Protein AF-A0A535GJ43-F1 (afdb_monomer_lite)

Foldseek 3Di:
DVVCQQQDPQHDVQPPHQNQVVVQVVCCVVCVVDDGDGDSDDPVVCCVVPVVVFVVDQEEEAAPPDLVVVVVVQLVDFADDKYWYWDFAAPFFKIKIKIDNFDDAADSLLQWDQDPPQGIDGVVFFFDGPDDQWDDDDPDDDTDRHDDSVRVVVRVVVNVVVVVCSVVVVDRFIKMKMAGADCVRVVVVVTDTDPNSVVADHRGMDMDTNVRRGDCPRPRCNVPDD

Sequence (226 aa):
TQDNVHRHALGVRNLHSDKALVLVARLRGRFPHLTFEGRKDRIDELLVKDPRFIRETELIILAIADDTLERRLNRSLVGPPPRIHSWVEPLGVGGHALATGTAGPGCFECLFQYDDRLGLVNKACFVAPGQIIERSLAGCAGTFSPFSAFDAHRTALETAALAVAILTGEQKENVLVSWRGDRTEFESAGYQLSERGSRIKHGGRDVLTGRTFSSQECKVCGHRQP

Radius of gyration: 18.12 Å; chains: 1; bounding box: 47×44×50 Å

pLDDT: mean 88.29, std 12.02, range [38.12, 98.62]

Structure (mmCIF, N/CA/C/O backbone):
data_AF-A0A535GJ43-F1
#
_entry.id   AF-A0A535GJ43-F1
#
loop_
_atom_site.group_PDB
_atom_site.id
_atom_site.type_symbol
_atom_site.label_atom_id
_atom_site.label_alt_id
_atom_site.label_comp_id
_atom_site.label_asym_id
_atom_site.label_entity_id
_atom_site.label_seq_id
_atom_site.pdbx_PDB_ins_code
_atom_site.Cartn_x
_atom_site.Cartn_y
_atom_site.Cartn_z
_atom_site.occupancy
_atom_site.B_iso_or_equiv
_atom_site.auth_seq_id
_atom_site.auth_comp_id
_atom_site.auth_asym_id
_atom_site.auth_atom_id
_atom_site.pdbx_PDB_model_num
ATOM 1 N N . THR A 1 1 ? -2.508 -2.735 -19.919 1.00 58.94 1 THR A N 1
ATOM 2 C CA . THR A 1 1 ? -1.573 -2.155 -20.898 1.00 58.94 1 THR A CA 1
ATOM 3 C C . THR A 1 1 ? -0.529 -3.196 -21.233 1.00 58.94 1 THR A C 1
ATOM 5 O O . THR A 1 1 ? -0.370 -4.130 -20.445 1.00 58.94 1 THR A O 1
ATOM 8 N N . GLN A 1 2 ? 0.132 -3.072 -22.385 1.00 63.47 2 GLN A N 1
ATOM 9 C CA . GLN A 1 2 ? 1.227 -3.970 -22.770 1.00 63.47 2 GLN A CA 1
ATOM 10 C C . GLN A 1 2 ? 2.355 -3.939 -21.724 1.00 63.47 2 GLN A C 1
ATOM 12 O O . GLN A 1 2 ? 2.824 -4.993 -21.313 1.00 63.47 2 GLN A O 1
ATOM 17 N N . ASP A 1 3 ? 2.629 -2.772 -21.138 1.00 61.69 3 ASP A N 1
ATOM 18 C CA . ASP A 1 3 ? 3.692 -2.550 -20.134 1.00 61.69 3 ASP A CA 1
ATOM 19 C C . ASP A 1 3 ? 3.479 -3.272 -18.798 1.00 61.69 3 ASP A C 1
ATOM 21 O O . ASP A 1 3 ? 4.376 -3.347 -17.963 1.00 61.69 3 ASP A O 1
ATOM 25 N N . ASN A 1 4 ? 2.273 -3.787 -18.557 1.00 66.62 4 ASN A N 1
ATOM 26 C CA . ASN A 1 4 ? 1.918 -4.485 -17.322 1.00 66.62 4 ASN A CA 1
ATOM 27 C C . ASN A 1 4 ? 1.699 -5.985 -17.531 1.00 66.62 4 ASN A C 1
ATOM 29 O O . ASN A 1 4 ? 1.390 -6.699 -16.578 1.00 66.62 4 ASN A O 1
ATOM 33 N N . VAL A 1 5 ? 1.821 -6.473 -18.766 1.00 73.62 5 VAL A N 1
ATOM 34 C CA . VAL A 1 5 ? 1.378 -7.818 -19.139 1.00 73.62 5 VAL A CA 1
ATOM 35 C C . VAL A 1 5 ? 2.189 -8.927 -18.468 1.00 73.62 5 VAL A C 1
ATOM 37 O O . VAL A 1 5 ? 1.618 -9.935 -18.061 1.00 73.62 5 VAL A O 1
ATOM 40 N N . HIS A 1 6 ? 3.497 -8.724 -18.302 1.00 71.81 6 HIS A N 1
ATOM 41 C CA . HIS A 1 6 ? 4.433 -9.692 -17.719 1.00 71.81 6 HIS A CA 1
ATOM 42 C C . HIS A 1 6 ? 4.331 -9.800 -16.196 1.00 71.81 6 HIS A C 1
ATOM 44 O O . HIS A 1 6 ? 4.809 -10.772 -15.623 1.00 71.81 6 HIS A O 1
ATOM 50 N N . ARG A 1 7 ? 3.704 -8.818 -15.538 1.00 75.25 7 ARG A N 1
ATOM 51 C CA . ARG A 1 7 ? 3.520 -8.780 -14.075 1.00 75.25 7 ARG A CA 1
ATOM 52 C C . ARG A 1 7 ? 2.080 -9.027 -13.646 1.00 75.25 7 ARG A C 1
ATOM 54 O O . ARG A 1 7 ? 1.823 -9.308 -12.482 1.00 75.25 7 ARG A O 1
ATOM 61 N N . HIS A 1 8 ? 1.123 -8.902 -14.561 1.00 80.56 8 HIS A N 1
ATOM 62 C CA . HIS A 1 8 ? -0.284 -9.065 -14.229 1.00 80.56 8 HIS A CA 1
ATOM 63 C C . HIS A 1 8 ? -0.689 -10.535 -14.241 1.00 80.56 8 HIS A C 1
ATOM 65 O O . HIS A 1 8 ? -0.452 -11.250 -15.213 1.00 80.56 8 HIS A O 1
ATOM 71 N N . ALA A 1 9 ? -1.473 -10.945 -13.244 1.00 82.75 9 ALA A N 1
ATOM 72 C CA . ALA A 1 9 ? -2.006 -12.303 -13.136 1.00 82.75 9 ALA A CA 1
ATOM 73 C C . ALA A 1 9 ? -2.777 -12.796 -14.380 1.00 82.75 9 ALA A C 1
ATOM 75 O O . ALA A 1 9 ? -2.950 -13.998 -14.555 1.00 82.75 9 ALA A O 1
ATOM 76 N N . LEU A 1 10 ? -3.250 -11.894 -15.249 1.00 84.44 10 LEU A N 1
ATOM 77 C CA . LEU A 1 10 ? -4.087 -12.210 -16.411 1.00 84.44 10 LEU A CA 1
ATOM 78 C C . LEU A 1 10 ? -3.274 -12.506 -17.678 1.00 84.44 10 LEU A C 1
ATOM 80 O O . LEU A 1 10 ? -3.822 -13.097 -18.609 1.00 84.44 10 LEU A O 1
ATOM 84 N N . GLY A 1 11 ? -1.991 -12.134 -17.699 1.00 81.75 11 GLY A N 1
ATOM 85 C CA . GLY A 1 11 ? -1.096 -12.345 -18.831 1.00 81.75 11 GLY A CA 1
ATOM 86 C C . GLY A 1 11 ? -1.573 -11.723 -20.149 1.00 81.75 11 GLY A C 1
ATOM 87 O O . GLY A 1 11 ? -2.500 -10.913 -20.206 1.00 81.75 11 GLY A O 1
ATOM 88 N N . VAL A 1 12 ? -0.918 -12.136 -21.237 1.00 83.88 12 VAL A N 1
ATOM 89 C CA . VAL A 1 12 ? -1.066 -11.545 -22.581 1.00 83.88 12 VAL A CA 1
ATOM 90 C C . VAL A 1 12 ? -2.424 -11.776 -23.229 1.00 83.88 12 VAL A C 1
ATOM 92 O O . VAL A 1 12 ? -2.907 -10.926 -23.970 1.00 83.88 12 VAL A O 1
ATOM 95 N N . ARG A 1 13 ? -3.086 -12.889 -22.900 1.00 80.62 13 ARG A N 1
ATOM 96 C CA . ARG A 1 13 ? -4.357 -13.284 -23.526 1.00 80.62 13 ARG A CA 1
ATOM 97 C C . ARG A 1 13 ? -5.506 -12.312 -23.250 1.00 80.62 13 ARG A C 1
ATOM 99 O O . ARG A 1 13 ? -6.490 -12.338 -23.971 1.00 80.62 13 ARG A O 1
ATOM 106 N N . ASN A 1 14 ? -5.371 -11.469 -22.229 1.00 79.69 14 ASN A N 1
ATOM 107 C CA . ASN A 1 14 ? -6.405 -10.535 -21.789 1.00 79.69 14 ASN A CA 1
ATOM 108 C C . ASN A 1 14 ? -5.979 -9.071 -21.974 1.00 79.69 14 ASN A C 1
ATOM 110 O O . ASN A 1 14 ? -6.474 -8.174 -21.286 1.00 79.69 14 ASN A O 1
ATOM 114 N N . LEU A 1 15 ? -5.029 -8.811 -22.879 1.00 80.25 15 LEU A N 1
ATOM 115 C CA . LEU A 1 15 ? -4.699 -7.449 -23.286 1.00 80.25 15 LEU A CA 1
ATOM 116 C C . LEU A 1 15 ? -5.965 -6.720 -23.765 1.00 80.25 15 LEU A C 1
ATOM 118 O O . LEU A 1 15 ? -6.835 -7.310 -24.397 1.00 80.25 15 LEU A O 1
ATOM 122 N N . HIS A 1 16 ? -6.073 -5.436 -23.418 1.00 81.56 16 HIS A N 1
ATOM 123 C CA . HIS A 1 16 ? -7.217 -4.557 -23.724 1.00 81.56 16 HIS A CA 1
ATOM 124 C C . HIS A 1 16 ? -8.571 -4.959 -23.116 1.00 81.56 16 HIS A C 1
ATOM 126 O O . HIS A 1 16 ? -9.546 -4.230 -23.278 1.00 81.56 16 HIS A O 1
ATOM 132 N N . SER A 1 17 ? -8.635 -6.062 -22.371 1.00 83.94 17 SER A N 1
ATOM 133 C CA . SER A 1 17 ? -9.839 -6.449 -21.641 1.00 83.94 17 SER A CA 1
ATOM 134 C C . SER A 1 17 ? -9.972 -5.668 -20.336 1.00 83.94 17 SER A C 1
ATOM 136 O O . SER A 1 17 ? -8.987 -5.172 -19.777 1.00 83.94 17 SER A O 1
ATOM 138 N N . ASP A 1 18 ? -11.196 -5.593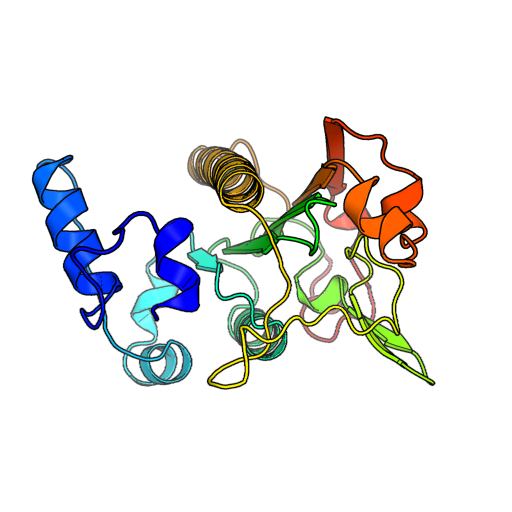 -19.819 1.00 89.50 18 ASP A N 1
ATOM 139 C CA . ASP A 1 18 ? -11.422 -5.061 -18.483 1.00 89.50 18 ASP A CA 1
ATOM 140 C C . ASP A 1 18 ? -10.816 -5.995 -17.425 1.00 89.50 18 ASP A C 1
ATOM 142 O O . ASP A 1 18 ? -11.231 -7.147 -17.274 1.00 89.50 18 ASP A O 1
ATOM 146 N N . LYS A 1 19 ? -9.806 -5.502 -16.701 1.00 89.31 19 LYS A N 1
ATOM 147 C CA . LYS A 1 19 ? -9.051 -6.308 -15.733 1.00 89.31 19 LYS A CA 1
ATOM 148 C C . LYS A 1 19 ? -9.946 -6.857 -14.624 1.00 89.31 19 LYS A C 1
ATOM 150 O O . LYS A 1 19 ? -9.751 -8.005 -14.231 1.00 89.31 19 LYS A O 1
ATOM 155 N N . ALA A 1 20 ? -10.895 -6.062 -14.126 1.00 91.56 20 ALA A N 1
ATOM 156 C CA . ALA A 1 20 ? -11.755 -6.462 -13.019 1.00 91.56 20 ALA A CA 1
ATOM 157 C C . ALA A 1 20 ? -12.702 -7.584 -13.460 1.00 91.56 20 ALA A C 1
ATOM 159 O O . ALA A 1 20 ? -12.757 -8.634 -12.820 1.00 91.56 20 ALA A O 1
ATOM 160 N N . LEU A 1 21 ? -13.378 -7.414 -14.599 1.00 93.44 21 LEU A N 1
ATOM 161 C CA . LEU A 1 21 ? -14.331 -8.403 -15.110 1.00 93.44 21 LEU A CA 1
ATOM 162 C C . LEU A 1 21 ? -13.655 -9.724 -15.504 1.00 93.44 21 LEU A C 1
ATOM 164 O O . LEU A 1 21 ? -14.162 -10.803 -15.187 1.00 93.44 21 LEU A O 1
ATOM 168 N N . VAL A 1 22 ? -12.485 -9.667 -16.144 1.00 93.06 22 VAL A N 1
ATOM 169 C CA . VAL A 1 22 ? -11.739 -10.883 -16.504 1.00 93.06 22 VAL A CA 1
ATOM 170 C C . VAL A 1 22 ? -11.205 -11.598 -15.262 1.00 93.06 22 VAL A C 1
ATOM 172 O O . VAL A 1 22 ? -11.232 -12.830 -15.197 1.00 93.06 22 VAL A O 1
ATOM 175 N N . LEU A 1 23 ? -10.739 -10.852 -14.256 1.00 93.56 23 LEU A N 1
ATOM 176 C CA . LEU A 1 23 ? -10.284 -11.447 -13.002 1.00 93.56 23 LEU A CA 1
ATOM 177 C C . LEU A 1 23 ? -11.431 -12.161 -12.281 1.00 93.56 23 LEU A C 1
ATOM 179 O O . LEU A 1 23 ? -11.246 -13.292 -11.839 1.00 93.56 23 LEU A O 1
ATOM 183 N N . VAL A 1 24 ? -12.623 -11.561 -12.250 1.00 95.44 24 VAL A N 1
ATOM 184 C CA . VAL A 1 24 ? -13.840 -12.195 -11.722 1.00 95.44 24 VAL A CA 1
ATOM 185 C C . VAL A 1 24 ? -14.143 -13.505 -12.442 1.00 95.44 24 VAL A C 1
ATOM 187 O O . VAL A 1 24 ? -14.344 -14.521 -11.780 1.00 95.44 24 VAL A O 1
ATOM 190 N N . ALA A 1 25 ? -14.138 -13.522 -13.779 1.00 93.50 25 ALA A N 1
ATOM 191 C CA . ALA A 1 25 ? -14.404 -14.741 -14.547 1.00 93.50 25 ALA A CA 1
ATOM 192 C C . ALA A 1 25 ? -13.404 -15.860 -14.210 1.00 93.50 25 ALA A C 1
ATOM 194 O O . ALA A 1 25 ? -13.791 -17.007 -13.976 1.00 93.50 25 ALA A O 1
ATOM 195 N N . ARG A 1 26 ? -12.115 -15.515 -14.107 1.00 93.81 26 ARG A N 1
ATOM 196 C CA . ARG A 1 26 ? -11.059 -16.463 -13.733 1.00 93.81 26 ARG A CA 1
ATOM 197 C C . ARG A 1 26 ? -11.209 -16.979 -12.303 1.00 93.81 26 ARG A C 1
ATOM 199 O O . ARG A 1 26 ? -11.003 -18.168 -12.066 1.00 93.81 26 ARG A O 1
ATOM 206 N N . LEU A 1 27 ? -11.534 -16.101 -11.357 1.00 95.19 27 LEU A N 1
ATOM 207 C CA . LEU A 1 27 ? -11.707 -16.464 -9.953 1.00 95.19 27 LEU A CA 1
ATOM 208 C C . LEU A 1 27 ? -12.945 -17.337 -9.749 1.00 95.19 27 LEU A C 1
ATOM 210 O O . LEU A 1 27 ? -12.832 -18.366 -9.092 1.00 95.19 27 LEU A O 1
ATOM 214 N N . ARG A 1 28 ? -14.074 -17.017 -10.394 1.00 96.06 28 ARG A N 1
ATOM 215 C CA . ARG A 1 28 ? -15.285 -17.859 -10.385 1.00 96.06 28 ARG A CA 1
ATOM 216 C C . ARG A 1 28 ? -15.015 -19.262 -10.923 1.00 96.06 28 ARG A C 1
ATOM 218 O O . ARG A 1 28 ? -15.463 -20.234 -10.329 1.00 96.06 28 ARG A O 1
ATOM 225 N N . GLY A 1 29 ? -14.241 -19.374 -12.006 1.00 94.06 29 GLY A N 1
ATOM 226 C CA . GLY A 1 29 ? -13.852 -20.675 -12.559 1.00 94.06 29 GLY A CA 1
ATOM 227 C C . GLY A 1 29 ? -12.960 -21.505 -11.627 1.00 94.06 29 GLY A C 1
ATOM 228 O O . GLY A 1 29 ? -12.978 -22.729 -11.699 1.00 94.06 29 GLY A O 1
ATOM 229 N N . ARG A 1 30 ? -12.187 -20.857 -10.744 1.00 95.75 30 ARG A N 1
ATOM 230 C CA . ARG A 1 30 ? -11.279 -21.528 -9.798 1.00 95.75 30 ARG A CA 1
ATOM 231 C C . ARG A 1 30 ? -11.913 -21.798 -8.429 1.00 95.75 30 ARG A C 1
ATOM 233 O O . ARG A 1 30 ? -11.595 -22.806 -7.809 1.00 95.75 30 ARG A O 1
ATOM 240 N N . PHE A 1 31 ? -12.774 -20.903 -7.956 1.00 96.12 31 PHE A N 1
ATOM 241 C CA . PHE A 1 31 ? -13.378 -20.926 -6.625 1.00 96.12 31 PHE A CA 1
ATOM 242 C C . PHE A 1 31 ? -14.901 -20.752 -6.736 1.00 96.12 31 PHE A C 1
ATOM 244 O O . PHE A 1 31 ? -15.432 -19.700 -6.384 1.00 96.12 31 PHE A O 1
ATOM 251 N N . PRO A 1 32 ? -15.630 -21.769 -7.228 1.00 93.75 32 PRO A N 1
ATOM 252 C CA . PRO A 1 32 ? -17.062 -21.646 -7.524 1.00 93.75 32 PRO A CA 1
ATOM 253 C C . PRO A 1 32 ? -17.945 -21.445 -6.282 1.00 93.75 32 PRO A C 1
ATOM 255 O O . PRO A 1 32 ? -19.099 -21.058 -6.408 1.00 93.75 32 PRO A O 1
ATOM 258 N N . HIS A 1 33 ? -17.410 -21.705 -5.088 1.00 96.81 33 HIS A N 1
ATOM 259 C CA . HIS A 1 33 ? -18.085 -21.509 -3.805 1.00 96.81 33 HIS A CA 1
ATOM 260 C C . HIS A 1 33 ? -17.955 -20.074 -3.262 1.00 96.81 33 HIS A C 1
ATOM 262 O O . HIS A 1 33 ? -18.550 -19.767 -2.234 1.00 96.81 33 HIS A O 1
ATOM 268 N N . LEU A 1 34 ? -17.170 -19.208 -3.916 1.00 97.06 34 LEU A N 1
ATOM 269 C CA . LEU A 1 34 ? -16.986 -17.811 -3.527 1.00 97.06 34 LEU A CA 1
ATOM 270 C C . LEU A 1 34 ? -17.709 -16.870 -4.494 1.00 97.06 34 LEU A C 1
ATOM 272 O O . LEU A 1 34 ? -17.770 -17.103 -5.704 1.00 97.06 34 LEU A O 1
ATOM 276 N N . THR A 1 35 ? -18.200 -15.756 -3.957 1.00 96.12 35 THR A N 1
ATOM 277 C CA . THR A 1 35 ? -18.812 -14.686 -4.745 1.00 96.12 35 THR A CA 1
ATOM 278 C C . THR A 1 35 ? -17.755 -13.662 -5.132 1.00 96.12 35 THR A C 1
ATOM 280 O O . THR A 1 35 ? -17.033 -13.143 -4.287 1.00 96.12 35 THR A O 1
ATOM 283 N N . PHE A 1 36 ? -17.692 -13.340 -6.422 1.00 95.31 36 PHE A N 1
ATOM 284 C CA . PHE A 1 36 ? -16.800 -12.313 -6.955 1.00 95.31 36 PHE A CA 1
ATOM 285 C C . PHE A 1 36 ? -17.606 -11.277 -7.718 1.00 95.31 36 PHE A C 1
ATOM 287 O O . PHE A 1 36 ? -18.452 -11.634 -8.544 1.00 95.31 36 PHE A O 1
ATOM 294 N N . GLU A 1 37 ? -17.297 -10.009 -7.491 1.00 92.81 37 GLU A N 1
ATOM 295 C CA . GLU A 1 37 ? -17.881 -8.875 -8.188 1.00 92.81 37 GLU A CA 1
ATOM 296 C C . GLU A 1 37 ? -16.769 -7.995 -8.766 1.00 92.81 37 GLU A C 1
ATOM 298 O O . GLU A 1 37 ? -15.721 -7.818 -8.150 1.00 92.81 37 GLU A O 1
ATOM 303 N N . GLY A 1 38 ? -16.983 -7.475 -9.975 1.00 91.75 38 GLY A N 1
ATOM 304 C CA . GLY A 1 38 ? -16.055 -6.574 -10.647 1.00 91.75 38 GLY A CA 1
ATOM 305 C C . GLY A 1 38 ? -16.792 -5.330 -11.112 1.00 91.75 38 GLY A C 1
ATOM 306 O O . GLY A 1 38 ? -17.911 -5.420 -11.623 1.00 91.75 38 GLY A O 1
ATOM 307 N N . ARG A 1 39 ? -16.155 -4.174 -10.935 1.00 89.56 39 ARG A N 1
ATOM 308 C CA . ARG A 1 39 ? -16.631 -2.868 -11.392 1.00 89.56 39 ARG A CA 1
ATOM 309 C C . ARG A 1 39 ? -15.554 -2.245 -12.278 1.00 89.56 39 ARG A C 1
ATOM 311 O O . ARG A 1 39 ? -14.370 -2.342 -11.962 1.00 89.56 39 ARG A O 1
ATOM 318 N N . LYS A 1 40 ? -15.972 -1.632 -13.387 1.00 89.19 40 LYS A N 1
ATOM 319 C CA . LYS A 1 40 ? -15.094 -0.927 -14.343 1.00 89.19 40 LYS A CA 1
ATOM 320 C C . LYS A 1 40 ? -14.965 0.572 -14.015 1.00 89.19 40 LYS A C 1
ATOM 322 O O . LYS A 1 40 ? -14.329 1.333 -14.739 1.00 89.19 40 LYS A O 1
ATOM 327 N N . ASP A 1 41 ? -15.581 1.012 -12.929 1.00 87.56 41 ASP A N 1
ATOM 328 C CA . ASP A 1 41 ? -15.599 2.408 -12.523 1.00 87.56 41 ASP A CA 1
ATOM 329 C C . ASP A 1 41 ? -14.252 2.854 -11.951 1.00 87.56 41 ASP A C 1
ATOM 331 O O . ASP A 1 41 ? -13.510 2.083 -11.335 1.00 87.56 41 ASP A O 1
ATOM 335 N N . ARG A 1 42 ? -13.953 4.144 -12.106 1.00 87.56 42 ARG A N 1
ATOM 336 C CA . ARG A 1 42 ? -12.897 4.766 -11.313 1.00 87.56 42 ARG A CA 1
ATOM 337 C C . ARG A 1 42 ? -13.352 4.833 -9.858 1.00 87.56 42 ARG A C 1
ATOM 339 O O . ARG A 1 42 ? -14.511 5.148 -9.588 1.00 87.56 42 ARG A O 1
ATOM 346 N N . ILE A 1 43 ? -12.444 4.576 -8.919 1.00 86.12 43 ILE A N 1
ATOM 347 C CA . ILE A 1 43 ? -12.807 4.522 -7.498 1.00 86.12 43 ILE A CA 1
ATOM 348 C C . ILE A 1 43 ? -13.410 5.843 -7.006 1.00 86.12 43 ILE A C 1
ATOM 350 O O . ILE A 1 43 ? -14.374 5.824 -6.255 1.00 86.12 43 ILE A O 1
ATOM 354 N N . ASP A 1 44 ? -12.919 6.993 -7.470 1.00 82.25 44 ASP A N 1
ATOM 355 C CA . ASP A 1 44 ? -13.447 8.301 -7.084 1.00 82.25 44 ASP A CA 1
ATOM 356 C C . ASP A 1 44 ? -14.892 8.525 -7.549 1.00 82.25 44 ASP A C 1
ATOM 358 O O . ASP A 1 44 ? -15.683 9.110 -6.813 1.00 82.25 44 ASP A O 1
ATOM 362 N N . GLU A 1 45 ? -15.265 8.006 -8.718 1.00 85.50 45 GLU A N 1
ATOM 363 C CA . GLU A 1 45 ? -16.655 8.022 -9.178 1.00 85.50 45 GLU A CA 1
ATOM 364 C C . GLU A 1 45 ? -17.524 7.027 -8.410 1.00 85.50 45 GLU A C 1
ATOM 366 O O . GLU A 1 45 ? -18.660 7.346 -8.051 1.00 85.50 45 GLU A O 1
ATOM 371 N N . LEU A 1 46 ? -16.995 5.829 -8.146 1.00 84.12 46 LEU A N 1
ATOM 372 C CA . LEU A 1 46 ? -17.711 4.778 -7.430 1.00 84.12 46 LEU A CA 1
ATOM 373 C C . LEU A 1 46 ? -18.079 5.230 -6.015 1.00 84.12 46 LEU A C 1
ATOM 375 O O . LEU A 1 46 ? -19.208 5.024 -5.587 1.00 84.12 46 LEU A O 1
ATOM 379 N N . LEU A 1 47 ? -17.170 5.920 -5.321 1.00 80.50 47 LEU A N 1
ATOM 380 C CA . LEU A 1 47 ? -17.433 6.456 -3.983 1.00 80.50 47 LEU A CA 1
ATOM 381 C C . LEU A 1 47 ? -18.540 7.507 -3.946 1.00 80.50 47 LEU A C 1
ATOM 383 O O . LEU A 1 47 ? -19.201 7.649 -2.920 1.00 80.50 47 LEU A O 1
ATOM 387 N N . VAL A 1 48 ? -18.732 8.251 -5.036 1.00 82.75 48 VAL A N 1
ATOM 388 C CA . VAL A 1 48 ? -19.815 9.235 -5.151 1.00 82.75 48 VAL A CA 1
ATOM 389 C C . VAL A 1 48 ? -21.136 8.541 -5.486 1.00 82.75 48 VAL A C 1
ATOM 391 O O . VAL A 1 48 ? -22.163 8.875 -4.902 1.00 82.75 48 VAL A O 1
ATOM 394 N N . LYS A 1 49 ? -21.112 7.577 -6.414 1.00 85.00 49 LYS A N 1
ATOM 395 C CA . LYS A 1 49 ? -22.308 6.880 -6.915 1.00 85.00 49 LYS A CA 1
ATOM 396 C C . LYS A 1 49 ? -22.862 5.856 -5.921 1.00 85.00 49 LYS A C 1
ATOM 398 O O . LYS A 1 49 ? -24.076 5.750 -5.784 1.00 85.00 49 LYS A O 1
ATOM 403 N N . ASP A 1 50 ? -21.992 5.111 -5.241 1.00 82.44 50 ASP A N 1
ATOM 404 C CA . ASP A 1 50 ? -22.369 4.071 -4.281 1.00 82.44 50 ASP A CA 1
ATOM 405 C C . ASP A 1 50 ? -21.448 4.062 -3.046 1.00 82.44 50 ASP A C 1
ATOM 407 O O . ASP A 1 50 ? -20.561 3.214 -2.909 1.00 82.44 50 ASP A O 1
ATOM 411 N N . PRO A 1 51 ? -21.663 4.982 -2.087 1.00 77.62 51 PRO A N 1
ATOM 412 C CA . PRO A 1 51 ? -20.870 5.043 -0.858 1.00 77.62 51 PRO A CA 1
ATOM 413 C C . PRO A 1 51 ? -20.923 3.763 -0.006 1.00 77.62 51 PRO A C 1
ATOM 415 O O . PRO A 1 51 ? -20.035 3.533 0.821 1.00 77.62 51 PRO A O 1
ATOM 418 N N . ARG A 1 52 ? -21.965 2.932 -0.173 1.00 80.44 52 ARG A N 1
ATOM 419 C CA . ARG A 1 52 ? -22.133 1.670 0.569 1.00 80.44 52 ARG A CA 1
ATOM 420 C C . ARG A 1 52 ? -21.078 0.639 0.201 1.00 80.44 52 ARG A C 1
ATOM 422 O O . ARG A 1 52 ? -20.671 -0.111 1.081 1.00 80.44 52 ARG A O 1
ATOM 429 N N . PHE A 1 53 ? -20.562 0.694 -1.032 1.00 80.56 53 PHE A N 1
ATOM 430 C CA . PHE A 1 53 ? -19.482 -0.169 -1.514 1.00 80.56 53 PHE A CA 1
ATOM 431 C C . PHE A 1 53 ? -18.286 -0.214 -0.556 1.00 80.56 53 PHE A C 1
ATOM 433 O O . PHE A 1 53 ? -17.615 -1.230 -0.450 1.00 80.56 53 PHE A O 1
ATOM 440 N N . ILE A 1 54 ? -18.029 0.880 0.163 1.00 78.19 54 ILE A N 1
ATOM 441 C CA . ILE A 1 54 ? -16.985 0.930 1.183 1.00 78.19 54 ILE A CA 1
ATOM 442 C C . ILE A 1 54 ? -17.519 0.646 2.585 1.00 78.19 54 ILE A C 1
ATOM 444 O O . ILE A 1 54 ? -16.885 -0.081 3.347 1.00 78.19 54 ILE A O 1
ATOM 448 N N . ARG A 1 55 ? -18.669 1.223 2.949 1.00 72.00 55 ARG A N 1
ATOM 449 C CA . ARG A 1 55 ? -19.178 1.175 4.330 1.00 72.00 55 ARG A CA 1
ATOM 450 C C . ARG A 1 55 ? -19.622 -0.216 4.778 1.00 72.00 55 ARG A C 1
ATOM 452 O O . ARG A 1 55 ? -19.617 -0.469 5.975 1.00 72.00 55 ARG A O 1
ATOM 459 N N . GLU A 1 56 ? -20.003 -1.083 3.846 1.00 83.62 56 GLU A N 1
ATOM 460 C CA . GLU A 1 56 ? -20.524 -2.427 4.134 1.00 83.62 56 GLU A CA 1
ATOM 461 C C . GLU A 1 56 ? -19.453 -3.526 4.005 1.00 83.62 56 GLU A C 1
ATOM 463 O O . GLU A 1 56 ? -19.765 -4.711 4.077 1.00 83.62 56 GLU A O 1
ATOM 468 N N . THR A 1 57 ? -18.184 -3.149 3.823 1.00 90.88 57 THR A N 1
ATOM 469 C CA . THR A 1 57 ? -17.064 -4.101 3.747 1.00 90.88 57 THR A CA 1
ATOM 470 C C . THR A 1 57 ? -16.373 -4.275 5.094 1.00 90.88 57 THR A C 1
ATOM 472 O O . THR A 1 57 ? -16.270 -3.335 5.878 1.00 90.88 57 THR A O 1
ATOM 475 N N . GLU A 1 58 ? -15.855 -5.475 5.352 1.00 94.00 58 GLU A N 1
ATOM 476 C CA . GLU A 1 58 ? -15.084 -5.775 6.569 1.00 94.00 58 GLU A CA 1
ATOM 477 C C . GLU A 1 58 ? -13.607 -5.369 6.444 1.00 94.00 58 GLU A C 1
ATOM 479 O O . GLU A 1 58 ? -12.946 -5.088 7.442 1.00 94.00 58 GLU A O 1
ATOM 484 N N . LEU A 1 59 ? -13.085 -5.325 5.216 1.00 95.88 59 LEU A N 1
ATOM 485 C CA . LEU A 1 59 ? -11.707 -4.956 4.911 1.00 95.88 59 LEU A CA 1
ATOM 486 C C . LEU A 1 59 ? -11.601 -4.402 3.490 1.00 95.88 59 LEU A C 1
ATOM 488 O O . LEU A 1 59 ? -12.179 -4.942 2.548 1.00 95.88 59 LEU A O 1
ATOM 492 N N . ILE A 1 60 ? -10.776 -3.371 3.329 1.00 95.19 60 ILE A N 1
ATOM 493 C CA . ILE A 1 60 ? -10.459 -2.762 2.035 1.00 95.19 60 ILE A CA 1
ATOM 494 C C . ILE A 1 60 ? -8.967 -2.928 1.757 1.00 95.19 60 ILE A C 1
ATOM 496 O O . ILE A 1 60 ? -8.138 -2.666 2.626 1.00 95.19 60 ILE A O 1
ATOM 500 N N . ILE A 1 61 ? -8.602 -3.293 0.529 1.00 96.94 61 ILE A N 1
ATOM 501 C CA . ILE A 1 61 ? -7.204 -3.340 0.087 1.00 96.94 61 ILE A CA 1
ATOM 502 C C . ILE A 1 61 ? -7.010 -2.313 -1.027 1.00 96.94 61 ILE A C 1
ATOM 504 O O . ILE A 1 61 ? -7.651 -2.382 -2.075 1.00 96.94 61 ILE A O 1
ATOM 508 N N . LEU A 1 62 ? -6.117 -1.357 -0.791 1.00 95.50 62 LEU A N 1
ATOM 509 C CA . LEU A 1 62 ? -5.729 -0.302 -1.717 1.00 95.50 62 LEU A CA 1
ATOM 510 C C . LEU A 1 62 ? -4.362 -0.659 -2.306 1.00 95.50 62 LEU A C 1
ATOM 512 O O . LEU A 1 62 ? -3.337 -0.539 -1.645 1.00 95.50 62 LEU A O 1
ATOM 516 N N . ALA A 1 63 ? -4.370 -1.146 -3.545 1.00 94.69 63 ALA A N 1
ATOM 517 C CA . ALA A 1 63 ? -3.176 -1.461 -4.331 1.00 94.69 63 ALA A CA 1
ATOM 518 C C . ALA A 1 63 ? -3.206 -0.653 -5.640 1.00 94.69 63 ALA A C 1
ATOM 520 O O . ALA A 1 63 ? -3.208 -1.215 -6.738 1.00 94.69 63 ALA A O 1
ATOM 521 N N . ILE A 1 64 ? -3.358 0.670 -5.506 1.00 90.62 64 ILE A N 1
ATOM 522 C CA . ILE A 1 64 ? -3.612 1.587 -6.626 1.00 90.62 64 ILE A CA 1
ATOM 523 C C . ILE A 1 64 ? -2.292 2.092 -7.215 1.00 90.62 64 ILE A C 1
ATOM 525 O O . ILE A 1 64 ? -2.216 2.288 -8.428 1.00 90.62 64 ILE A O 1
ATOM 529 N N . ALA A 1 65 ? -1.262 2.240 -6.371 1.00 83.50 65 ALA A N 1
ATOM 530 C CA . ALA A 1 65 ? 0.027 2.833 -6.731 1.00 83.50 65 ALA A CA 1
ATOM 531 C C . ALA A 1 65 ? -0.105 4.296 -7.207 1.00 83.50 65 ALA A C 1
ATOM 533 O O . ALA A 1 65 ? 0.571 4.728 -8.137 1.00 83.50 65 ALA A O 1
ATOM 534 N N . ASP A 1 66 ? -0.996 5.047 -6.551 1.00 89.38 66 ASP A N 1
ATOM 535 C CA . ASP A 1 66 ? -1.172 6.494 -6.706 1.00 89.38 66 ASP A CA 1
ATOM 536 C C . ASP A 1 66 ? -1.305 7.119 -5.313 1.00 89.38 66 ASP A C 1
ATOM 538 O O . ASP A 1 66 ? -2.380 7.111 -4.706 1.00 89.38 66 ASP A O 1
ATOM 542 N N . ASP A 1 67 ? -0.204 7.675 -4.807 1.00 90.00 67 ASP A N 1
ATOM 543 C CA . ASP A 1 67 ? -0.144 8.284 -3.475 1.00 90.00 67 ASP A CA 1
ATOM 544 C C . ASP A 1 67 ? -1.166 9.415 -3.297 1.00 90.00 67 ASP A C 1
ATOM 546 O O . ASP A 1 67 ? -1.697 9.616 -2.201 1.00 90.00 67 ASP A O 1
ATOM 550 N N . THR A 1 68 ? -1.473 10.166 -4.358 1.00 91.12 68 THR A N 1
ATOM 551 C CA . THR A 1 68 ? -2.422 11.284 -4.285 1.00 91.12 68 THR A CA 1
ATOM 552 C C . THR A 1 68 ? -3.836 10.763 -4.079 1.00 91.12 68 THR A C 1
ATOM 554 O O . THR A 1 68 ? -4.551 11.227 -3.180 1.00 91.12 68 THR A O 1
ATOM 557 N N . LEU A 1 69 ? -4.233 9.779 -4.884 1.00 91.06 69 LEU A N 1
ATOM 558 C CA . LEU A 1 69 ? -5.533 9.136 -4.768 1.00 91.06 69 LEU A CA 1
ATOM 559 C C . LEU A 1 69 ? -5.656 8.386 -3.438 1.00 91.06 69 LEU A C 1
ATOM 561 O O . LEU A 1 69 ? -6.649 8.562 -2.735 1.00 91.06 69 LEU A O 1
ATOM 565 N N . GLU A 1 70 ? -4.640 7.629 -3.030 1.00 93.19 70 GLU A N 1
ATOM 566 C CA . GLU A 1 70 ? -4.660 6.887 -1.768 1.00 93.19 70 GLU A CA 1
ATOM 567 C C . GLU A 1 70 ? -4.714 7.804 -0.538 1.00 93.19 70 GLU A C 1
ATOM 569 O O . GLU A 1 70 ? -5.467 7.527 0.400 1.00 93.19 70 GLU A O 1
ATOM 574 N N . ARG A 1 71 ? -4.026 8.955 -0.550 1.00 93.94 71 ARG A N 1
ATOM 575 C CA . ARG A 1 71 ? -4.180 9.979 0.501 1.00 93.94 71 ARG A CA 1
ATOM 576 C C . ARG A 1 71 ? -5.583 10.572 0.527 1.00 93.94 71 ARG A C 1
ATOM 578 O O . ARG A 1 71 ? -6.149 10.747 1.607 1.00 93.94 71 ARG A O 1
ATOM 585 N N . ARG A 1 72 ? -6.176 10.859 -0.637 1.00 92.25 72 ARG A N 1
ATOM 586 C CA . ARG A 1 72 ? -7.568 11.332 -0.724 1.00 92.25 72 ARG A CA 1
ATOM 587 C C . ARG A 1 72 ? -8.539 10.296 -0.150 1.00 92.25 72 ARG A C 1
ATOM 589 O O . ARG A 1 72 ? -9.406 10.668 0.640 1.00 92.25 72 ARG A O 1
ATOM 596 N N . LEU A 1 73 ? -8.354 9.017 -0.479 1.00 91.25 73 LEU A N 1
ATOM 597 C CA . LEU A 1 73 ? -9.145 7.915 0.071 1.00 91.25 73 LEU A CA 1
ATOM 598 C C . LEU A 1 73 ? -8.984 7.817 1.591 1.00 91.25 73 LEU A C 1
ATOM 600 O O . LEU A 1 73 ? -9.986 7.820 2.303 1.00 91.25 73 LEU A O 1
ATOM 604 N N . ASN A 1 74 ? -7.750 7.840 2.101 1.00 93.19 74 ASN A N 1
ATOM 605 C CA . ASN A 1 74 ? -7.462 7.810 3.538 1.00 93.19 74 ASN A CA 1
ATOM 606 C C . ASN A 1 74 ? -8.147 8.961 4.300 1.00 93.19 74 ASN A C 1
ATOM 608 O O . ASN A 1 74 ? -8.657 8.754 5.397 1.00 93.19 74 ASN A O 1
ATOM 612 N N . ARG A 1 75 ? -8.216 10.162 3.714 1.00 92.00 75 ARG A N 1
ATOM 613 C CA . ARG A 1 75 ? -8.952 11.301 4.297 1.00 92.00 75 ARG A CA 1
ATOM 614 C C . ARG A 1 75 ? -10.460 11.099 4.309 1.00 92.00 75 ARG A C 1
ATOM 616 O O . ARG A 1 75 ? -11.120 11.558 5.232 1.00 92.00 75 ARG A O 1
ATOM 623 N N . SER A 1 76 ? -11.008 10.460 3.278 1.00 87.81 76 SER A N 1
ATOM 624 C CA . SER A 1 76 ? -12.450 10.198 3.187 1.00 87.81 76 SER A CA 1
ATOM 625 C C . SER A 1 76 ? -12.908 9.020 4.053 1.00 87.81 76 SER A C 1
ATOM 627 O O . SER A 1 76 ? -14.074 8.956 4.430 1.00 87.81 76 SER A O 1
ATOM 629 N N . LEU A 1 77 ? -11.989 8.112 4.392 1.00 86.75 77 LEU A N 1
ATOM 630 C CA . LEU A 1 77 ? -12.246 6.870 5.114 1.00 86.75 77 LEU A CA 1
ATOM 631 C C . LEU A 1 77 ? -11.553 6.902 6.479 1.00 86.75 77 LEU A C 1
ATOM 633 O O . LEU A 1 77 ? -10.643 6.128 6.740 1.00 86.75 77 LEU A O 1
ATOM 637 N N . VAL A 1 78 ? -11.931 7.830 7.359 1.00 84.25 78 VAL A N 1
ATOM 638 C CA . VAL A 1 78 ? -11.336 7.900 8.706 1.00 84.25 78 VAL A CA 1
ATOM 639 C C . VAL A 1 78 ? -12.037 6.922 9.648 1.00 84.25 78 VAL A C 1
ATOM 641 O O . VAL A 1 78 ? -13.249 6.998 9.828 1.00 84.25 78 VAL A O 1
ATOM 644 N N . GLY A 1 79 ? -11.265 6.062 10.319 1.00 85.12 79 GLY A N 1
ATOM 645 C CA . GLY A 1 79 ? -11.797 5.021 11.210 1.00 85.12 79 GLY A CA 1
ATOM 646 C C . GLY A 1 79 ? -12.172 3.734 10.461 1.00 85.12 79 GLY A C 1
ATOM 647 O O . GLY A 1 79 ? -11.593 3.493 9.401 1.00 85.12 79 GLY A O 1
ATOM 648 N N . PRO A 1 80 ? -13.073 2.897 11.002 1.00 87.69 80 PRO A N 1
ATOM 649 C CA . PRO A 1 80 ? -13.512 1.655 10.361 1.00 87.69 80 PRO A CA 1
ATOM 650 C C . PRO A 1 80 ? -14.239 1.870 9.015 1.00 87.69 80 PRO A C 1
ATOM 652 O O . PRO A 1 80 ? -14.813 2.942 8.801 1.00 87.69 80 PRO A O 1
ATOM 655 N N . PRO A 1 81 ? -14.252 0.861 8.121 1.00 92.00 81 PRO A N 1
ATOM 656 C CA . PRO A 1 81 ? -13.621 -0.454 8.285 1.00 92.00 81 PRO A CA 1
ATOM 657 C C . PRO A 1 81 ? -12.093 -0.401 8.093 1.00 92.00 81 PRO A C 1
ATOM 659 O O . PRO A 1 81 ? -11.584 0.564 7.515 1.00 92.00 81 PRO A O 1
ATOM 662 N N . PRO A 1 82 ? -11.343 -1.411 8.566 1.00 95.00 82 PRO A N 1
ATOM 663 C CA . PRO A 1 82 ? -9.914 -1.538 8.304 1.00 95.00 82 PRO A CA 1
ATOM 664 C C . PRO A 1 82 ? -9.552 -1.436 6.816 1.00 95.00 82 PRO A C 1
ATOM 666 O O . PRO A 1 82 ? -10.298 -1.851 5.926 1.00 95.00 82 PRO A O 1
ATOM 669 N N . ARG A 1 83 ? -8.365 -0.896 6.542 1.00 95.19 83 ARG A N 1
ATOM 670 C CA . ARG A 1 83 ? -7.789 -0.735 5.203 1.00 95.19 83 ARG A CA 1
ATOM 671 C C . ARG A 1 83 ? -6.345 -1.201 5.197 1.00 95.19 83 ARG A C 1
ATOM 673 O O . ARG A 1 83 ? -5.620 -0.905 6.145 1.00 95.19 83 ARG A O 1
ATOM 680 N N . ILE A 1 84 ? -5.911 -1.817 4.102 1.00 98.12 84 ILE A N 1
ATOM 681 C CA . ILE A 1 84 ? -4.498 -2.066 3.820 1.00 98.12 84 ILE A CA 1
ATOM 682 C C . ILE A 1 84 ? -4.071 -1.267 2.591 1.00 98.12 84 ILE A C 1
ATOM 684 O O . ILE A 1 84 ? -4.552 -1.538 1.496 1.00 98.12 84 ILE A O 1
ATOM 688 N N . HIS A 1 85 ? -3.151 -0.319 2.762 1.00 97.81 85 HIS A N 1
ATOM 689 C CA . HIS A 1 85 ? -2.437 0.315 1.649 1.00 97.81 85 HIS A CA 1
ATOM 690 C C . HIS A 1 85 ? -1.226 -0.539 1.281 1.00 97.81 85 HIS A C 1
ATOM 692 O O . HIS A 1 85 ? -0.439 -0.884 2.162 1.00 97.81 85 HIS A O 1
ATOM 698 N N . SER A 1 86 ? -1.074 -0.894 0.009 1.00 97.81 86 SER A N 1
ATOM 699 C CA . SER A 1 86 ? -0.059 -1.831 -0.472 1.00 97.81 86 SER A CA 1
ATOM 700 C C . SER A 1 86 ? 0.696 -1.252 -1.659 1.00 97.81 86 SER A C 1
ATOM 702 O O . SER A 1 86 ? 0.103 -1.010 -2.710 1.00 97.81 86 SER A O 1
ATOM 704 N N . TRP A 1 87 ? 2.016 -1.119 -1.535 1.00 96.38 87 TRP A N 1
ATOM 705 C CA . TRP A 1 87 ? 2.863 -0.593 -2.607 1.00 96.38 87 TRP A CA 1
ATOM 706 C C . TRP A 1 87 ? 4.234 -1.273 -2.663 1.00 96.38 87 TRP A C 1
ATOM 708 O O . TRP A 1 87 ? 4.682 -1.926 -1.718 1.00 96.38 87 TRP A O 1
ATOM 718 N N . VAL A 1 88 ? 4.888 -1.150 -3.816 1.00 94.69 88 VAL A N 1
ATOM 719 C CA . VAL A 1 88 ? 6.197 -1.742 -4.121 1.00 94.69 88 VAL A CA 1
ATOM 720 C C . VAL A 1 88 ? 7.181 -0.607 -4.382 1.00 94.69 88 VAL A C 1
ATOM 722 O O . VAL A 1 88 ? 6.828 0.374 -5.033 1.00 94.69 88 VAL A O 1
ATOM 725 N N . GLU A 1 89 ? 8.402 -0.749 -3.885 1.00 93.50 89 GLU A N 1
ATOM 726 C CA . GLU A 1 89 ? 9.495 0.183 -4.155 1.00 93.50 89 GLU A CA 1
ATOM 727 C C . GLU A 1 89 ? 10.178 -0.137 -5.496 1.00 93.50 89 GLU A C 1
ATOM 729 O O . GLU A 1 89 ? 10.191 -1.295 -5.931 1.00 93.50 89 GLU A O 1
ATOM 734 N N . PRO A 1 90 ? 10.785 0.852 -6.171 1.00 91.25 90 PRO A N 1
ATOM 735 C CA . PRO A 1 90 ? 11.470 0.615 -7.433 1.00 91.25 90 PRO A CA 1
ATOM 736 C C . PRO A 1 90 ? 12.721 -0.260 -7.272 1.00 91.25 90 PRO A C 1
ATOM 738 O O . PRO A 1 90 ? 13.350 -0.322 -6.219 1.00 91.25 90 PRO A O 1
ATOM 741 N N . LEU A 1 91 ? 13.120 -0.899 -8.371 1.00 90.25 91 LEU A N 1
ATOM 742 C CA . LEU A 1 91 ? 14.334 -1.703 -8.537 1.00 90.25 91 LEU A CA 1
ATOM 743 C C . LEU A 1 91 ? 14.513 -2.757 -7.436 1.00 90.25 91 LEU A C 1
ATOM 745 O O . LEU A 1 91 ? 15.620 -3.001 -6.962 1.00 90.25 91 LEU A O 1
ATOM 749 N N . GLY A 1 92 ? 13.398 -3.355 -7.010 1.00 89.75 92 GLY A N 1
ATOM 750 C CA . GLY A 1 92 ? 13.384 -4.489 -6.092 1.00 89.75 92 GLY A CA 1
ATOM 751 C C . GLY A 1 92 ? 13.826 -4.169 -4.668 1.00 89.75 92 GLY A C 1
ATOM 752 O O . GLY A 1 92 ? 14.052 -5.096 -3.893 1.00 89.75 92 GLY A O 1
ATOM 753 N N . VAL A 1 93 ? 13.943 -2.892 -4.272 1.00 93.88 93 VAL A N 1
ATOM 754 C CA . VAL A 1 93 ? 14.459 -2.570 -2.931 1.00 93.88 93 VAL A CA 1
ATOM 755 C C . VAL A 1 93 ? 13.487 -2.946 -1.811 1.00 93.88 93 VAL A C 1
ATOM 757 O O . VAL A 1 93 ? 13.902 -3.172 -0.673 1.00 93.88 93 VAL A O 1
ATOM 760 N N . GLY A 1 94 ? 12.204 -3.116 -2.102 1.00 95.75 94 GLY A N 1
ATOM 761 C CA . GLY A 1 94 ? 11.265 -3.620 -1.115 1.00 95.75 94 GLY A CA 1
ATOM 762 C C . GLY A 1 94 ? 9.813 -3.396 -1.472 1.00 95.75 94 GLY A C 1
ATOM 763 O O . GLY A 1 94 ? 9.452 -3.087 -2.605 1.00 95.75 94 GLY A O 1
ATOM 764 N N . GLY A 1 95 ? 8.975 -3.544 -0.461 1.00 96.62 95 GLY A N 1
ATOM 765 C CA . GLY A 1 95 ? 7.557 -3.261 -0.552 1.00 96.62 95 GLY A CA 1
ATOM 766 C C . GLY A 1 95 ? 6.918 -3.214 0.822 1.00 96.62 95 GLY A C 1
ATOM 767 O O . GLY A 1 95 ? 7.529 -3.575 1.835 1.00 96.62 95 GLY A O 1
ATOM 768 N N . HIS A 1 96 ? 5.684 -2.729 0.851 1.00 97.75 96 HIS A N 1
ATOM 769 C CA . HIS A 1 96 ? 5.032 -2.299 2.075 1.00 97.75 96 HIS A CA 1
ATOM 770 C C . HIS A 1 96 ? 3.546 -2.653 2.081 1.00 97.75 96 HIS A C 1
ATOM 772 O O . HIS A 1 96 ? 2.882 -2.619 1.046 1.00 97.75 96 HIS A O 1
ATOM 778 N N . ALA A 1 97 ? 3.031 -2.932 3.278 1.00 98.38 97 ALA A N 1
ATOM 779 C CA . ALA A 1 97 ? 1.614 -3.078 3.569 1.00 98.38 97 ALA A CA 1
ATOM 780 C C . ALA A 1 97 ? 1.290 -2.330 4.873 1.00 98.38 97 ALA A C 1
ATOM 782 O O . ALA A 1 97 ? 1.777 -2.696 5.943 1.00 98.38 97 ALA A O 1
ATOM 783 N N . LEU A 1 98 ? 0.485 -1.270 4.792 1.00 98.31 98 LEU A N 1
ATOM 784 C CA . LEU A 1 98 ? 0.023 -0.490 5.941 1.00 98.31 98 LEU A CA 1
ATOM 785 C C . LEU A 1 98 ? -1.424 -0.844 6.273 1.00 98.31 98 LEU A C 1
ATOM 787 O O . LEU A 1 98 ? -2.317 -0.449 5.528 1.00 98.31 98 LEU A O 1
ATOM 791 N N . ALA A 1 99 ? -1.658 -1.466 7.425 1.00 97.81 99 ALA A N 1
ATOM 792 C CA . ALA A 1 99 ? -2.979 -1.552 8.035 1.00 97.81 99 ALA A CA 1
ATOM 793 C C . ALA A 1 99 ? -3.318 -0.258 8.793 1.00 97.81 99 ALA A C 1
ATOM 795 O O . ALA A 1 99 ? -2.562 0.189 9.659 1.00 97.81 99 ALA A O 1
ATOM 796 N N . THR A 1 100 ? -4.472 0.328 8.483 1.00 96.25 100 THR A N 1
ATOM 797 C CA . THR A 1 100 ? -5.042 1.507 9.153 1.00 96.25 100 THR A CA 1
ATOM 798 C C . THR A 1 100 ? -6.560 1.366 9.287 1.00 96.25 100 THR A C 1
ATOM 800 O O . THR A 1 100 ? -7.168 0.523 8.635 1.00 96.25 100 THR A O 1
ATOM 803 N N . GLY A 1 101 ? -7.205 2.188 10.116 1.00 93.12 101 GLY A N 1
ATOM 804 C CA . GLY A 1 101 ? -8.643 2.063 10.395 1.00 93.12 101 GLY A CA 1
ATOM 805 C C . GLY A 1 101 ? -8.987 0.925 11.354 1.00 93.12 101 GLY A C 1
ATOM 806 O O . GLY A 1 101 ? -10.165 0.645 11.559 1.00 93.12 101 GLY A O 1
ATOM 807 N N . THR A 1 102 ? -7.963 0.301 11.938 1.00 90.69 102 THR A N 1
ATOM 808 C CA . THR A 1 102 ? -8.064 -0.567 13.115 1.00 90.69 102 THR A CA 1
ATOM 809 C C . THR A 1 102 ? -7.869 0.273 14.389 1.00 90.69 102 THR A C 1
ATOM 811 O O . THR A 1 102 ? -7.903 1.507 14.329 1.00 90.69 102 THR A O 1
ATOM 814 N N . ALA A 1 103 ? -7.694 -0.355 15.554 1.00 90.56 103 ALA A N 1
ATOM 815 C CA . ALA A 1 103 ? -7.433 0.376 16.790 1.00 90.56 103 ALA A CA 1
ATOM 816 C C . ALA A 1 103 ? -6.043 1.049 16.784 1.00 90.56 103 ALA A C 1
ATOM 818 O O . ALA A 1 103 ? -5.139 0.698 16.023 1.00 90.56 103 ALA A O 1
ATOM 819 N N . GLY A 1 104 ? -5.854 2.020 17.676 1.00 89.62 104 GLY A N 1
ATOM 820 C CA . GLY A 1 104 ? -4.576 2.712 17.843 1.00 89.62 104 GLY A CA 1
ATOM 821 C C . GLY A 1 104 ? -4.327 3.850 16.839 1.00 89.62 104 GLY A C 1
ATOM 822 O O . GLY A 1 104 ? -5.147 4.122 15.959 1.00 89.62 104 GLY A O 1
ATOM 823 N N . PRO A 1 105 ? -3.211 4.583 17.005 1.00 93.62 105 PRO A N 1
ATOM 824 C CA . PRO A 1 105 ? -2.925 5.785 16.229 1.00 93.62 105 PRO A CA 1
ATOM 825 C C . PRO A 1 105 ? -2.293 5.466 14.869 1.00 93.62 105 PRO A C 1
ATOM 827 O O . PRO A 1 105 ? -1.877 4.343 14.594 1.00 93.62 105 PRO A O 1
ATOM 830 N N . GLY A 1 106 ? -2.178 6.490 14.025 1.00 95.25 106 GLY A N 1
ATOM 831 C CA . GLY A 1 106 ? -1.489 6.405 12.739 1.00 95.25 106 GLY A CA 1
ATOM 832 C C . GLY A 1 106 ? -2.424 6.089 11.574 1.00 95.25 106 GLY A C 1
ATOM 833 O O . GLY A 1 106 ? -3.343 5.289 11.679 1.00 95.25 106 GLY A O 1
ATOM 834 N N . CYS A 1 107 ? -2.187 6.734 10.439 1.00 96.31 107 CYS A N 1
ATOM 835 C CA . CYS A 1 107 ? -2.868 6.443 9.182 1.00 96.31 107 CYS A CA 1
ATOM 836 C C . CYS A 1 107 ? -1.906 6.645 8.009 1.00 96.31 107 CYS A C 1
ATOM 838 O O . CYS A 1 107 ? -0.747 7.001 8.224 1.00 96.31 107 CYS A O 1
ATOM 840 N N . PHE A 1 108 ? -2.377 6.462 6.773 1.00 96.50 108 PHE A N 1
ATOM 841 C CA . PHE A 1 108 ? -1.530 6.640 5.591 1.00 96.50 108 PHE A CA 1
ATOM 842 C C . PHE A 1 108 ? -0.940 8.054 5.513 1.00 96.50 108 PHE A C 1
ATOM 844 O O . PHE A 1 108 ? 0.245 8.215 5.250 1.00 96.50 108 PHE A O 1
ATOM 851 N N . GLU A 1 109 ? -1.719 9.081 5.869 1.00 96.44 109 GLU A N 1
ATOM 852 C CA . GLU A 1 109 ? -1.246 10.471 5.908 1.00 96.44 109 GLU A CA 1
ATOM 853 C C . GLU A 1 109 ? -0.096 10.692 6.914 1.00 96.44 109 GLU A C 1
ATOM 855 O O . GLU A 1 109 ? 0.733 11.566 6.690 1.00 96.44 109 GLU A O 1
ATOM 860 N N . CYS A 1 110 ? 0.010 9.901 7.993 1.00 96.50 110 CYS A N 1
ATOM 861 C CA . CYS A 1 110 ? 1.110 10.031 8.963 1.00 96.50 110 CYS A CA 1
ATOM 862 C C . CYS A 1 110 ? 2.481 9.662 8.386 1.00 96.50 110 CYS A C 1
ATOM 864 O O . CYS A 1 110 ? 3.507 10.064 8.942 1.00 96.50 110 CYS A O 1
ATOM 866 N N . LEU A 1 111 ? 2.506 8.900 7.290 1.00 96.00 111 LEU A N 1
ATOM 867 C CA . LEU A 1 111 ? 3.746 8.549 6.609 1.00 96.00 111 LEU A CA 1
ATOM 868 C C . LEU A 1 111 ? 4.330 9.737 5.844 1.00 96.00 111 LEU A C 1
ATOM 870 O O . LEU A 1 111 ? 5.518 9.726 5.543 1.00 96.00 111 LEU A O 1
ATOM 874 N N . PHE A 1 112 ? 3.534 10.769 5.565 1.00 94.62 112 PHE A N 1
ATOM 875 C CA . PHE A 1 112 ? 3.959 11.906 4.765 1.00 94.62 112 PHE A CA 1
ATOM 876 C C . PHE A 1 112 ? 4.378 13.090 5.639 1.00 94.62 112 PHE A C 1
ATOM 878 O O . PHE A 1 112 ? 3.705 13.441 6.608 1.00 94.62 112 PHE A O 1
ATOM 885 N N . GLN A 1 113 ? 5.485 13.728 5.271 1.00 91.69 113 GLN A N 1
ATOM 886 C CA . GLN A 1 113 ? 5.991 14.950 5.889 1.00 91.69 113 GLN A CA 1
ATOM 887 C C . GLN A 1 113 ? 6.310 15.977 4.804 1.00 91.69 113 GLN A C 1
ATOM 889 O O . GLN A 1 113 ? 6.749 15.616 3.716 1.00 91.69 113 GLN A O 1
ATOM 894 N N . TYR A 1 114 ? 6.057 17.252 5.094 1.00 91.00 114 TYR A N 1
ATOM 895 C CA . TYR A 1 114 ? 6.466 18.335 4.210 1.00 91.00 114 TYR A CA 1
ATOM 896 C C . TYR A 1 114 ? 7.949 18.653 4.420 1.00 91.00 114 TYR A C 1
ATOM 898 O O . TYR A 1 114 ? 8.390 18.835 5.555 1.00 91.00 114 TYR A O 1
ATOM 906 N N . ASP A 1 115 ? 8.684 18.709 3.320 1.00 91.19 115 ASP A N 1
ATOM 907 C CA . ASP A 1 115 ? 10.048 19.197 3.201 1.00 91.19 115 ASP A CA 1
ATOM 908 C C . ASP A 1 115 ? 10.031 20.468 2.338 1.00 91.19 115 ASP A C 1
ATOM 910 O O . ASP A 1 115 ? 9.418 20.492 1.269 1.00 91.19 115 ASP A O 1
ATOM 914 N N . ASP A 1 116 ? 10.704 21.529 2.783 1.00 89.81 116 ASP A N 1
ATOM 915 C CA . ASP A 1 116 ? 10.657 22.837 2.113 1.00 89.81 116 ASP A CA 1
ATOM 916 C C . ASP A 1 116 ? 11.226 22.824 0.688 1.00 89.81 116 ASP A C 1
ATOM 918 O O . ASP A 1 116 ? 10.883 23.686 -0.122 1.00 89.81 116 ASP A O 1
ATOM 922 N N . ARG A 1 117 ? 12.103 21.866 0.366 1.00 89.81 117 ARG A N 1
ATOM 923 C CA . ARG A 1 117 ? 12.774 21.769 -0.938 1.00 89.81 117 ARG A CA 1
ATOM 924 C C . ARG A 1 117 ? 12.144 20.708 -1.828 1.00 89.81 117 ARG A C 1
ATOM 926 O O . ARG A 1 117 ? 12.028 20.915 -3.032 1.00 89.81 117 ARG A O 1
ATOM 933 N N . LEU A 1 118 ? 11.784 19.569 -1.247 1.00 88.25 118 LEU A N 1
ATOM 934 C CA . LEU A 1 118 ? 11.311 18.384 -1.966 1.00 88.25 118 LEU A CA 1
ATOM 935 C C . LEU A 1 118 ? 9.782 18.267 -1.970 1.00 88.25 118 LEU A C 1
ATOM 937 O O . LEU A 1 118 ? 9.227 17.404 -2.649 1.00 88.25 118 LEU A O 1
ATOM 941 N N . GLY A 1 119 ? 9.094 19.136 -1.231 1.00 89.25 119 GLY A N 1
ATOM 942 C CA . GLY A 1 119 ? 7.656 19.068 -1.046 1.00 89.25 119 GLY A CA 1
ATOM 943 C C . GLY A 1 119 ? 7.277 17.891 -0.155 1.00 89.25 119 GLY A C 1
ATOM 944 O O . GLY A 1 119 ? 7.885 17.639 0.881 1.00 89.25 119 GLY A O 1
ATOM 945 N N . LEU A 1 120 ? 6.221 17.171 -0.516 1.00 89.31 120 LEU A N 1
ATOM 946 C CA . LEU A 1 120 ? 5.713 16.096 0.324 1.00 89.31 120 LEU A CA 1
ATOM 947 C C . LEU A 1 120 ? 6.526 14.805 0.148 1.00 89.31 120 LEU A C 1
ATOM 949 O O . LEU A 1 120 ? 6.551 14.228 -0.935 1.00 89.31 120 LEU A O 1
ATOM 953 N N . VAL A 1 121 ? 7.112 14.311 1.237 1.00 91.88 121 VAL A N 1
ATOM 954 C CA . VAL A 1 121 ? 7.957 13.113 1.266 1.00 91.88 121 VAL A CA 1
ATOM 955 C C . VAL A 1 121 ? 7.303 12.006 2.088 1.00 91.88 121 VAL A C 1
ATOM 957 O O . VAL A 1 121 ? 6.816 12.248 3.192 1.00 91.88 121 VAL A O 1
ATOM 960 N N . ASN A 1 122 ? 7.335 10.772 1.581 1.00 92.94 122 ASN A N 1
ATOM 961 C CA . ASN A 1 122 ? 6.911 9.580 2.313 1.00 92.94 122 ASN A CA 1
ATOM 962 C C . ASN A 1 122 ? 8.073 9.014 3.156 1.00 92.94 122 ASN A C 1
ATOM 964 O O . ASN A 1 122 ? 9.014 8.429 2.626 1.00 92.94 122 ASN A O 1
ATOM 968 N N . LYS A 1 123 ? 7.990 9.130 4.484 1.00 93.50 123 LYS A N 1
ATOM 969 C CA . LYS A 1 123 ? 8.992 8.640 5.450 1.00 93.50 123 LYS A CA 1
ATOM 970 C C . LYS A 1 123 ? 9.091 7.117 5.527 1.00 93.50 123 LYS A C 1
ATOM 972 O O . LYS A 1 123 ? 10.067 6.594 6.061 1.00 93.50 123 LYS A O 1
ATOM 977 N N . ALA A 1 124 ? 8.079 6.395 5.044 1.00 94.62 124 ALA A N 1
ATOM 978 C CA . ALA A 1 124 ? 8.156 4.945 4.941 1.00 94.62 124 ALA A CA 1
ATOM 979 C C . ALA A 1 124 ? 9.039 4.498 3.768 1.00 94.62 124 ALA A C 1
ATOM 981 O O . ALA A 1 124 ? 9.482 3.350 3.777 1.00 94.62 124 ALA A O 1
ATOM 982 N N . CYS A 1 125 ? 9.310 5.377 2.801 1.00 93.62 125 CYS A N 1
ATOM 983 C CA . CYS A 1 125 ? 10.012 5.009 1.586 1.00 93.62 125 CYS A CA 1
ATOM 984 C C . CYS A 1 125 ? 11.450 4.549 1.871 1.00 93.62 125 CYS A C 1
ATOM 986 O O . CYS A 1 125 ? 12.164 5.146 2.685 1.00 93.62 125 CYS A O 1
ATOM 988 N N . PHE A 1 126 ? 11.888 3.475 1.217 1.00 95.50 126 PHE A N 1
ATOM 989 C CA . PHE A 1 126 ? 13.271 2.990 1.277 1.00 95.50 126 PHE A CA 1
ATOM 990 C C . PHE A 1 126 ? 14.208 3.723 0.323 1.00 95.50 126 PHE A C 1
ATOM 992 O O . PHE A 1 126 ? 15.424 3.664 0.506 1.00 95.50 126 PHE A O 1
ATOM 999 N N . VAL A 1 127 ? 13.664 4.431 -0.659 1.00 93.81 127 VAL A N 1
ATOM 1000 C CA . VAL A 1 127 ? 14.399 5.308 -1.569 1.00 93.81 127 VAL A CA 1
ATOM 1001 C C . VAL A 1 127 ? 14.587 6.672 -0.906 1.00 93.81 127 VAL A C 1
ATOM 1003 O O . VAL A 1 127 ? 13.653 7.216 -0.319 1.00 93.81 127 VAL A O 1
ATOM 1006 N N . ALA A 1 128 ? 15.797 7.236 -0.964 1.00 94.31 128 ALA A N 1
ATOM 1007 C CA . ALA A 1 128 ? 16.024 8.590 -0.461 1.00 94.31 128 ALA A CA 1
ATOM 1008 C C . ALA A 1 128 ? 15.206 9.610 -1.280 1.00 94.31 128 ALA A C 1
ATOM 1010 O O . ALA A 1 128 ? 15.096 9.461 -2.502 1.00 94.31 128 ALA A O 1
ATOM 1011 N N . PRO A 1 129 ? 14.632 10.642 -0.643 1.00 91.31 129 PRO A N 1
ATOM 1012 C CA . PRO A 1 129 ? 13.775 11.596 -1.335 1.00 91.31 129 PRO A CA 1
ATOM 1013 C C . PRO A 1 129 ? 14.556 12.440 -2.353 1.00 91.31 129 PRO A C 1
ATOM 1015 O O . PRO A 1 129 ? 15.770 12.604 -2.249 1.00 91.31 129 PRO A O 1
ATOM 1018 N N . GLY A 1 130 ? 13.846 12.987 -3.344 1.00 87.56 130 GLY A N 1
ATOM 1019 C CA . GLY A 1 130 ? 14.434 13.833 -4.392 1.00 87.56 130 GLY A CA 1
ATOM 1020 C C . GLY A 1 130 ? 15.065 13.073 -5.563 1.00 87.56 130 GLY A C 1
ATOM 1021 O O . GLY A 1 130 ? 15.686 13.690 -6.425 1.00 87.56 130 GLY A O 1
ATOM 1022 N N . GLN A 1 131 ? 14.899 11.750 -5.623 1.00 88.19 131 GLN A N 1
ATOM 1023 C CA . GLN A 1 131 ? 15.388 10.920 -6.723 1.00 88.19 131 GLN A CA 1
ATOM 1024 C C . GLN A 1 131 ? 14.265 10.602 -7.709 1.00 88.19 131 GLN A C 1
ATOM 1026 O O . GLN A 1 131 ? 13.201 10.130 -7.314 1.00 88.19 131 GLN A O 1
ATOM 1031 N N . ILE A 1 132 ? 14.516 10.824 -9.000 1.00 82.44 132 ILE A N 1
ATOM 1032 C CA . ILE A 1 132 ? 13.580 10.474 -10.073 1.00 82.44 132 ILE A CA 1
ATOM 1033 C C . ILE A 1 132 ? 13.934 9.071 -10.570 1.00 82.44 132 ILE A C 1
ATOM 1035 O O . ILE A 1 132 ? 14.962 8.869 -11.220 1.00 82.44 132 ILE A O 1
ATOM 1039 N N . ILE A 1 133 ? 13.084 8.097 -10.239 1.00 77.94 133 ILE A N 1
ATOM 1040 C CA . ILE A 1 133 ? 13.272 6.680 -10.583 1.00 77.94 133 ILE A CA 1
ATOM 1041 C C . ILE A 1 133 ? 12.138 6.234 -11.497 1.00 77.94 133 ILE A C 1
ATOM 1043 O O . ILE A 1 133 ? 11.299 5.405 -11.154 1.00 77.94 133 ILE A O 1
ATOM 1047 N N . GLU A 1 134 ? 12.115 6.822 -12.683 1.00 71.81 134 GLU A N 1
ATOM 1048 C CA . GLU A 1 134 ? 11.139 6.518 -13.716 1.00 71.81 134 GLU A CA 1
ATOM 1049 C C . GLU A 1 134 ? 11.854 5.936 -14.931 1.00 71.81 134 GLU A C 1
ATOM 1051 O O . GLU A 1 134 ? 12.848 6.484 -15.410 1.00 71.81 134 GLU A O 1
ATOM 1056 N N . ARG A 1 135 ? 11.347 4.815 -15.450 1.00 60.00 135 ARG A N 1
ATOM 1057 C CA . ARG A 1 135 ? 11.754 4.307 -16.763 1.00 60.00 135 ARG A CA 1
ATOM 1058 C C . ARG A 1 135 ? 10.638 4.529 -17.772 1.00 60.00 135 ARG A C 1
ATOM 1060 O O . ARG A 1 135 ? 9.465 4.334 -17.465 1.00 60.00 135 ARG A O 1
ATOM 1067 N N . SER A 1 136 ? 11.035 4.898 -18.985 1.00 50.59 136 SER A N 1
ATOM 1068 C CA . SER A 1 136 ? 10.185 4.875 -20.174 1.00 50.59 136 SER A CA 1
ATOM 1069 C C . SER A 1 136 ? 10.507 3.616 -20.976 1.00 50.59 136 SER A C 1
ATOM 1071 O O . SER A 1 136 ? 11.678 3.324 -21.237 1.00 50.59 136 SER A O 1
ATOM 1073 N N . LEU A 1 137 ? 9.486 2.844 -21.350 1.00 44.66 137 LEU A N 1
ATOM 1074 C CA . LEU A 1 137 ? 9.644 1.761 -22.317 1.00 44.66 137 LEU A CA 1
ATOM 1075 C C . LEU A 1 137 ? 9.682 2.380 -23.720 1.00 44.66 137 LEU A C 1
ATOM 1077 O O . LEU A 1 137 ? 8.667 2.824 -24.240 1.00 44.66 137 LEU A O 1
ATOM 1081 N N . ALA A 1 138 ? 10.881 2.431 -24.307 1.00 43.88 138 ALA A N 1
ATOM 1082 C CA . ALA A 1 138 ? 11.126 2.603 -25.742 1.00 43.88 138 ALA A CA 1
ATOM 1083 C C . ALA A 1 138 ? 10.170 3.570 -26.485 1.00 43.88 138 ALA A C 1
ATOM 1085 O O . ALA A 1 138 ? 9.467 3.180 -27.412 1.00 43.88 138 ALA A O 1
ATOM 1086 N N . GLY A 1 139 ? 10.169 4.851 -26.103 1.00 38.12 139 GLY A N 1
ATOM 1087 C CA . GLY A 1 139 ? 9.684 5.946 -26.955 1.00 38.12 139 GLY A CA 1
ATOM 1088 C C . GLY A 1 139 ? 8.170 6.056 -27.182 1.00 38.12 139 GLY A C 1
ATOM 1089 O O . GLY A 1 139 ? 7.749 7.023 -27.810 1.00 38.12 139 GLY A O 1
ATOM 1090 N N . CYS A 1 140 ? 7.338 5.150 -26.661 1.00 48.56 140 CYS A N 1
ATOM 1091 C CA . CYS A 1 140 ? 5.878 5.254 -26.722 1.00 48.56 140 CYS A CA 1
ATOM 1092 C C . CYS A 1 140 ? 5.230 4.653 -25.461 1.00 48.56 140 CYS A C 1
ATOM 1094 O O . CYS A 1 140 ? 5.245 3.445 -25.273 1.00 48.56 140 CYS A O 1
ATOM 1096 N N . ALA A 1 141 ? 4.583 5.529 -24.681 1.00 43.25 141 ALA A N 1
ATOM 1097 C CA . ALA A 1 141 ? 3.645 5.270 -23.579 1.00 43.25 141 ALA A CA 1
ATOM 1098 C C . ALA A 1 141 ? 4.214 4.917 -22.181 1.00 43.25 141 ALA A C 1
ATOM 1100 O O . ALA A 1 141 ? 4.519 3.774 -21.866 1.00 43.25 141 ALA A O 1
ATOM 1101 N N . GLY A 1 142 ? 4.179 5.926 -21.297 1.00 51.94 142 GLY A N 1
ATOM 1102 C CA . GLY A 1 142 ? 4.145 5.786 -19.835 1.00 51.94 142 GLY A CA 1
ATOM 1103 C C . GLY A 1 142 ? 5.504 5.759 -19.133 1.00 51.94 142 GLY A C 1
ATOM 1104 O O . GLY A 1 142 ? 6.368 4.947 -19.455 1.00 51.94 142 GLY A O 1
ATOM 1105 N N . THR A 1 143 ? 5.679 6.623 -18.130 1.00 54.22 143 THR A N 1
ATOM 1106 C CA . THR A 1 143 ? 6.726 6.452 -17.119 1.00 54.22 143 THR A CA 1
ATOM 1107 C C . THR A 1 143 ? 6.210 5.563 -15.990 1.00 54.22 143 THR A C 1
ATOM 1109 O O . THR A 1 143 ? 5.046 5.647 -15.596 1.00 54.22 143 THR A O 1
ATOM 1112 N N . PHE A 1 144 ? 7.049 4.653 -15.497 1.00 63.69 144 PHE A N 1
ATOM 1113 C CA . PHE A 1 144 ? 6.730 3.832 -14.329 1.00 63.69 144 PHE A CA 1
ATOM 1114 C C . PHE A 1 144 ? 7.980 3.547 -13.497 1.00 63.69 144 PHE A C 1
ATOM 1116 O O . PHE A 1 144 ? 9.093 3.464 -14.025 1.00 63.69 144 PHE A O 1
ATOM 1123 N N . SER A 1 145 ? 7.772 3.332 -12.199 1.00 62.41 145 SER A N 1
ATOM 1124 C CA . SER A 1 145 ? 8.787 2.810 -11.286 1.00 62.41 145 SER A CA 1
ATOM 1125 C C . SER A 1 145 ? 9.048 1.337 -11.611 1.00 62.41 145 SER A C 1
ATOM 1127 O O . SER A 1 145 ? 8.135 0.515 -11.487 1.00 62.41 145 SER A O 1
ATOM 1129 N N . PRO A 1 146 ? 10.250 0.958 -12.072 1.00 74.81 146 PRO A N 1
ATOM 1130 C CA . PRO A 1 146 ? 10.524 -0.421 -12.455 1.00 74.81 146 PRO A CA 1
ATOM 1131 C C . PRO A 1 146 ? 10.499 -1.341 -11.231 1.00 74.81 146 PRO A C 1
ATOM 1133 O O . PRO A 1 146 ? 11.211 -1.092 -10.273 1.00 74.81 146 PRO A O 1
ATOM 1136 N N . PHE A 1 147 ? 9.728 -2.425 -11.269 1.00 80.06 147 PHE A N 1
ATOM 1137 C CA . PHE A 1 147 ? 9.781 -3.521 -10.292 1.00 80.06 147 PHE A CA 1
ATOM 1138 C C . PHE A 1 147 ? 9.518 -4.862 -10.991 1.00 80.06 147 PHE A C 1
ATOM 1140 O O . PHE A 1 147 ? 8.946 -4.903 -12.095 1.00 80.06 147 PHE A O 1
ATOM 1147 N N . SER A 1 148 ? 9.946 -5.963 -10.372 1.00 84.38 148 SER A N 1
ATOM 1148 C CA . SER A 1 148 ? 9.775 -7.318 -10.899 1.00 84.38 148 SER A CA 1
ATOM 1149 C C . SER A 1 148 ? 8.429 -7.933 -10.491 1.00 84.38 148 SER A C 1
ATOM 1151 O O . SER A 1 148 ? 7.778 -7.508 -9.537 1.00 84.38 148 SER A O 1
ATOM 1153 N N . ALA A 1 149 ? 7.995 -8.984 -11.194 1.00 86.19 149 ALA A N 1
ATOM 1154 C CA . ALA A 1 149 ? 6.814 -9.746 -10.776 1.00 86.19 149 ALA A CA 1
ATOM 1155 C C . ALA A 1 149 ? 7.001 -10.394 -9.388 1.00 86.19 149 ALA A C 1
ATOM 1157 O O . ALA A 1 149 ? 6.029 -10.552 -8.652 1.00 86.19 149 ALA A O 1
ATOM 1158 N N . PHE A 1 150 ? 8.240 -10.737 -9.017 1.00 88.25 150 PHE A N 1
ATOM 1159 C CA . PHE A 1 150 ? 8.555 -11.291 -7.701 1.00 88.25 150 PHE A CA 1
ATOM 1160 C C . PHE A 1 150 ? 8.314 -10.276 -6.587 1.00 88.25 150 PHE A C 1
ATOM 1162 O O . PHE A 1 150 ? 7.713 -10.634 -5.576 1.00 88.25 150 PHE A O 1
ATOM 1169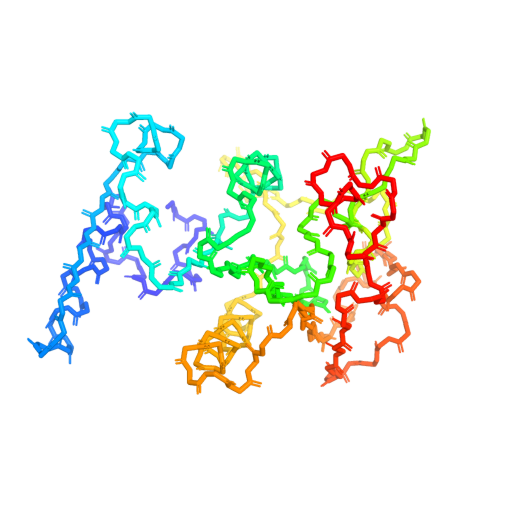 N N . ASP A 1 151 ? 8.696 -9.016 -6.796 1.00 91.75 151 ASP A N 1
ATOM 1170 C CA . ASP A 1 151 ? 8.481 -7.945 -5.816 1.00 91.75 151 ASP A CA 1
ATOM 1171 C C . ASP A 1 151 ? 6.983 -7.723 -5.582 1.00 91.75 151 ASP A C 1
ATOM 1173 O O . ASP A 1 151 ? 6.516 -7.691 -4.444 1.00 91.75 151 ASP A O 1
ATOM 1177 N N . ALA A 1 152 ? 6.203 -7.675 -6.668 1.00 91.94 152 ALA A N 1
ATOM 1178 C CA . ALA A 1 152 ? 4.750 -7.549 -6.593 1.00 91.94 152 ALA A CA 1
ATOM 1179 C C . ALA A 1 152 ? 4.096 -8.737 -5.875 1.00 91.94 152 ALA A C 1
ATOM 1181 O O . ALA A 1 152 ? 3.225 -8.538 -5.029 1.00 91.94 152 ALA A O 1
ATOM 1182 N N . HIS A 1 153 ? 4.522 -9.969 -6.173 1.00 93.31 153 HIS A N 1
ATOM 1183 C CA . HIS A 1 153 ? 4.020 -11.157 -5.484 1.00 93.31 153 HIS A CA 1
ATOM 1184 C C . HIS A 1 153 ? 4.387 -11.161 -4.002 1.00 93.31 153 HIS A C 1
ATOM 1186 O O . HIS A 1 153 ? 3.540 -11.488 -3.176 1.00 93.31 153 HIS A O 1
ATOM 1192 N N . ARG A 1 154 ? 5.617 -10.779 -3.646 1.00 95.44 154 ARG A N 1
ATOM 1193 C CA . ARG A 1 154 ? 6.046 -10.724 -2.247 1.00 95.44 154 ARG A CA 1
ATOM 1194 C C . ARG A 1 154 ? 5.245 -9.693 -1.458 1.00 95.44 154 ARG A C 1
ATOM 1196 O O . ARG A 1 154 ? 4.759 -10.018 -0.380 1.00 95.44 154 ARG A O 1
ATOM 1203 N N . THR A 1 155 ? 5.032 -8.500 -2.011 1.00 97.12 155 THR A N 1
ATOM 1204 C CA . THR A 1 155 ? 4.156 -7.499 -1.386 1.00 97.12 155 THR A CA 1
ATOM 1205 C C . THR A 1 155 ? 2.724 -8.011 -1.269 1.00 97.12 155 THR A C 1
ATOM 1207 O O . THR A 1 155 ? 2.149 -7.927 -0.191 1.00 97.12 155 THR A O 1
ATOM 1210 N N . ALA A 1 156 ? 2.170 -8.629 -2.318 1.00 97.12 156 ALA A N 1
ATOM 1211 C CA . ALA A 1 156 ? 0.827 -9.206 -2.265 1.00 97.12 156 ALA A CA 1
ATOM 1212 C C . ALA A 1 156 ? 0.692 -10.306 -1.194 1.00 97.12 156 ALA A C 1
ATOM 1214 O O . ALA A 1 156 ? -0.360 -10.410 -0.568 1.00 97.12 156 ALA A O 1
ATOM 1215 N N . LEU A 1 157 ? 1.743 -11.099 -0.951 1.00 97.38 157 LEU A N 1
ATOM 1216 C CA . LEU A 1 157 ? 1.776 -12.091 0.127 1.00 97.38 157 LEU A CA 1
ATOM 1217 C C . LEU A 1 157 ? 1.767 -11.434 1.513 1.00 97.38 157 LEU A C 1
ATOM 1219 O O . LEU A 1 157 ? 0.982 -11.853 2.360 1.00 97.38 157 LEU A O 1
ATOM 1223 N N . GLU A 1 158 ? 2.573 -10.391 1.741 1.00 98.00 158 GLU A N 1
ATOM 1224 C CA . GLU A 1 158 ? 2.548 -9.634 3.006 1.00 98.00 158 GLU A CA 1
ATOM 1225 C C . GLU A 1 158 ? 1.177 -8.976 3.231 1.00 98.00 158 GLU A C 1
ATOM 1227 O O . GLU A 1 158 ? 0.621 -9.053 4.326 1.00 98.00 158 GLU A O 1
ATOM 1232 N N . THR A 1 159 ? 0.584 -8.395 2.184 1.00 98.62 159 THR A N 1
ATOM 1233 C CA . THR A 1 159 ? -0.768 -7.822 2.217 1.00 98.62 159 THR A CA 1
ATOM 1234 C C . THR A 1 159 ? -1.828 -8.874 2.528 1.00 98.62 159 THR A C 1
ATOM 1236 O O . THR A 1 159 ? -2.700 -8.624 3.355 1.00 98.62 159 THR A O 1
ATOM 1239 N N . ALA A 1 160 ? -1.767 -10.051 1.900 1.00 98.50 160 ALA A N 1
ATOM 1240 C CA . ALA A 1 160 ? -2.723 -11.129 2.134 1.00 98.50 160 ALA A CA 1
ATOM 1241 C C . ALA A 1 160 ? -2.596 -11.713 3.549 1.00 98.50 160 ALA A C 1
ATOM 1243 O O . ALA A 1 160 ? -3.610 -11.939 4.204 1.00 98.50 160 ALA A O 1
ATOM 1244 N N . ALA A 1 161 ? -1.371 -11.908 4.047 1.00 98.38 161 ALA A N 1
ATOM 1245 C CA . ALA A 1 161 ? -1.138 -12.354 5.420 1.00 98.38 161 ALA A CA 1
ATOM 1246 C C . ALA A 1 161 ? -1.689 -11.342 6.437 1.00 98.38 161 ALA A C 1
ATOM 1248 O O . ALA A 1 161 ? -2.372 -11.724 7.386 1.00 98.38 161 ALA A O 1
ATOM 1249 N N . LEU A 1 162 ? -1.460 -10.047 6.200 1.00 98.31 162 LEU A N 1
ATOM 1250 C CA . LEU A 1 162 ? -1.999 -8.977 7.036 1.00 98.31 162 LEU A CA 1
ATOM 1251 C C . LEU A 1 162 ? -3.533 -8.904 6.963 1.00 98.31 162 LEU A C 1
ATOM 1253 O O . LEU A 1 162 ? -4.180 -8.698 7.984 1.00 98.31 162 LEU A O 1
ATOM 1257 N N . ALA A 1 163 ? -4.121 -9.123 5.784 1.00 98.56 163 ALA A N 1
ATOM 1258 C CA . ALA A 1 163 ? -5.570 -9.188 5.603 1.00 98.56 163 ALA A CA 1
ATOM 1259 C C . ALA A 1 163 ? -6.196 -10.321 6.423 1.00 98.56 163 ALA A C 1
ATOM 1261 O O . ALA A 1 163 ? -7.175 -10.088 7.130 1.00 98.56 163 ALA A O 1
ATOM 1262 N N . VAL A 1 164 ? -5.605 -11.520 6.372 1.00 98.44 164 VAL A N 1
ATOM 1263 C CA . VAL A 1 164 ? -6.043 -12.660 7.190 1.00 98.44 164 VAL A CA 1
ATOM 1264 C C . VAL A 1 164 ? -5.957 -12.307 8.671 1.00 98.44 164 VAL A C 1
ATOM 1266 O O . VAL A 1 164 ? -6.960 -12.435 9.360 1.00 98.44 164 VAL A O 1
ATOM 1269 N N . ALA A 1 165 ? -4.821 -11.779 9.138 1.00 98.25 165 ALA A N 1
ATOM 1270 C CA . ALA A 1 165 ? -4.639 -11.421 10.544 1.00 98.25 165 ALA A CA 1
ATOM 1271 C C . ALA A 1 165 ? -5.649 -10.367 11.037 1.00 98.25 165 ALA A C 1
ATOM 1273 O O . ALA A 1 165 ? -6.091 -10.426 12.183 1.00 98.25 165 ALA A O 1
ATOM 1274 N N . ILE A 1 166 ? -6.037 -9.401 10.197 1.00 98.00 166 ILE A N 1
ATOM 1275 C CA . ILE A 1 166 ? -7.085 -8.426 10.540 1.00 98.00 166 ILE A CA 1
ATOM 1276 C C . ILE A 1 166 ? -8.449 -9.118 10.642 1.00 98.00 166 ILE A C 1
ATOM 1278 O O . ILE A 1 166 ? -9.147 -8.943 11.639 1.00 98.00 166 ILE A O 1
ATOM 1282 N N . LEU A 1 167 ? -8.823 -9.914 9.635 1.00 97.62 167 LEU A N 1
ATOM 1283 C CA . LEU A 1 167 ? -10.131 -10.578 9.569 1.00 97.62 167 LEU A CA 1
ATOM 1284 C C . LEU A 1 167 ? -10.308 -11.650 10.658 1.00 97.62 167 LEU A C 1
ATOM 1286 O O . LEU A 1 167 ? -11.424 -11.866 11.120 1.00 97.62 167 LEU A O 1
ATOM 1290 N N . THR A 1 168 ? -9.226 -12.294 11.107 1.00 97.69 168 THR A N 1
ATOM 1291 C CA . THR A 1 168 ? -9.244 -13.241 12.238 1.00 97.69 168 THR A CA 1
ATOM 1292 C C . THR A 1 168 ? -9.110 -12.557 13.602 1.00 97.69 168 THR A C 1
ATOM 1294 O O . THR A 1 168 ? -9.221 -13.214 14.636 1.00 97.69 168 THR A O 1
ATOM 1297 N N . GLY A 1 169 ? -8.896 -11.237 13.635 1.00 96.19 169 GLY A N 1
ATOM 1298 C CA . GLY A 1 169 ? -8.751 -10.460 14.866 1.00 96.19 169 GLY A CA 1
ATOM 1299 C C . GLY A 1 169 ? -7.397 -10.613 15.571 1.00 96.19 169 GLY A C 1
ATOM 1300 O O . GLY A 1 169 ? -7.264 -10.175 16.715 1.00 96.19 169 GLY A O 1
ATOM 1301 N N . GLU A 1 170 ? -6.395 -11.205 14.918 1.00 97.12 170 GLU A N 1
ATOM 1302 C CA . GLU A 1 170 ? -5.010 -11.283 15.405 1.00 97.12 170 GLU A CA 1
ATOM 1303 C C . GLU A 1 170 ? -4.317 -9.915 15.348 1.00 97.12 170 GLU A C 1
ATOM 1305 O O . GLU A 1 170 ? -3.654 -9.508 16.303 1.00 97.12 170 GLU A O 1
ATOM 1310 N N . GLN A 1 171 ? -4.523 -9.165 14.261 1.00 96.75 171 GLN A N 1
ATOM 1311 C CA . GLN A 1 171 ? -4.020 -7.803 14.104 1.00 96.75 171 GLN A CA 1
ATOM 1312 C C . GLN A 1 171 ? -5.118 -6.791 14.439 1.00 96.75 171 GLN A C 1
ATOM 1314 O O . GLN A 1 171 ? -5.983 -6.486 13.620 1.00 96.75 171 GLN A O 1
ATOM 1319 N N . LYS A 1 172 ? -5.062 -6.242 15.657 1.00 95.06 172 LYS A N 1
ATOM 1320 C CA . LYS A 1 172 ? -6.065 -5.286 16.166 1.00 95.06 172 LYS A CA 1
ATOM 1321 C C . LYS A 1 172 ? -5.652 -3.824 16.045 1.00 95.06 172 LYS A C 1
ATOM 1323 O O . LYS A 1 172 ? -6.519 -2.956 16.108 1.00 95.06 172 LYS A O 1
ATOM 1328 N N . GLU A 1 173 ? -4.354 -3.559 15.914 1.00 95.94 173 GLU A N 1
ATOM 1329 C CA . GLU A 1 173 ? -3.803 -2.204 15.869 1.00 95.94 173 GLU A CA 1
ATOM 1330 C C . GLU A 1 173 ? -3.242 -1.836 14.493 1.00 95.94 173 GLU A C 1
ATOM 1332 O O . GLU A 1 173 ? -2.870 -2.707 13.703 1.00 95.94 173 GLU A O 1
ATOM 1337 N N . ASN A 1 174 ? -3.126 -0.536 14.218 1.00 96.88 174 ASN A N 1
ATOM 1338 C CA . ASN A 1 174 ? -2.528 -0.065 12.972 1.00 96.88 174 ASN A CA 1
ATOM 1339 C C . ASN A 1 174 ? -1.049 -0.474 12.912 1.00 96.88 174 ASN A C 1
ATOM 1341 O O . ASN A 1 174 ? -0.309 -0.337 13.893 1.00 96.88 174 ASN A O 1
ATOM 1345 N N . VAL A 1 175 ? -0.601 -0.957 11.754 1.00 98.00 175 VAL A N 1
ATOM 1346 C CA . VAL A 1 175 ? 0.756 -1.484 11.576 1.00 98.00 175 VAL A CA 1
ATOM 1347 C C . VAL A 1 175 ? 1.246 -1.273 10.149 1.00 98.00 175 VAL A C 1
ATOM 1349 O O . VAL A 1 175 ? 0.499 -1.460 9.193 1.00 98.00 175 VAL A O 1
ATOM 1352 N N . LEU A 1 176 ? 2.514 -0.903 10.002 1.00 98.38 176 LEU A N 1
ATOM 1353 C CA . LEU A 1 176 ? 3.225 -0.873 8.732 1.00 98.38 176 LEU A CA 1
ATOM 1354 C C . LEU A 1 176 ? 4.181 -2.059 8.681 1.00 98.38 176 LEU A C 1
ATOM 1356 O O . LEU A 1 176 ? 5.187 -2.087 9.387 1.00 98.38 176 LEU A O 1
ATOM 1360 N N . VAL A 1 177 ? 3.880 -3.016 7.815 1.00 98.19 177 VAL A N 1
ATOM 1361 C CA . VAL A 1 177 ? 4.768 -4.127 7.481 1.00 98.19 177 VAL A CA 1
ATOM 1362 C C . VAL A 1 177 ? 5.579 -3.740 6.253 1.00 98.19 177 VAL A C 1
ATOM 1364 O O . VAL A 1 177 ? 5.061 -3.152 5.305 1.00 98.19 177 VAL A O 1
ATOM 1367 N N . SER A 1 178 ? 6.876 -4.013 6.262 1.00 98.12 178 SER A N 1
ATOM 1368 C CA . SER A 1 178 ? 7.767 -3.736 5.136 1.00 98.12 178 SER A CA 1
ATOM 1369 C C . SER A 1 178 ? 8.763 -4.870 4.965 1.00 98.12 178 SER A C 1
ATOM 1371 O O . SER A 1 178 ? 9.296 -5.381 5.945 1.00 98.12 178 SER A O 1
ATOM 1373 N N . TRP A 1 179 ? 9.050 -5.252 3.728 1.00 97.56 179 TRP A N 1
ATOM 1374 C CA . TRP A 1 179 ? 10.082 -6.238 3.423 1.00 97.56 179 TRP A CA 1
ATOM 1375 C C . TRP A 1 179 ? 11.191 -5.595 2.598 1.00 97.56 179 TRP A C 1
ATOM 1377 O O . TRP A 1 179 ? 10.924 -4.747 1.748 1.00 97.56 179 TRP A O 1
ATOM 1387 N N . ARG A 1 180 ? 12.440 -6.003 2.837 1.00 96.44 180 ARG A N 1
ATOM 1388 C CA . ARG A 1 180 ? 13.612 -5.482 2.128 1.00 96.44 180 ARG A CA 1
ATOM 1389 C C . ARG A 1 180 ? 14.107 -6.481 1.088 1.00 96.44 180 ARG A C 1
ATOM 1391 O O . ARG A 1 180 ? 14.419 -7.632 1.409 1.00 96.44 180 ARG A O 1
ATOM 1398 N N . GLY A 1 181 ? 14.179 -6.031 -0.159 1.00 93.94 181 GLY A N 1
ATOM 1399 C CA . GLY A 1 181 ? 14.741 -6.796 -1.268 1.00 93.94 181 GLY A CA 1
ATOM 1400 C C . GLY A 1 181 ? 16.221 -6.532 -1.489 1.00 93.94 181 GLY A C 1
ATOM 1401 O O . GLY A 1 181 ? 16.923 -6.088 -0.579 1.00 93.94 181 GLY A O 1
ATOM 1402 N N . ASP A 1 182 ? 16.734 -6.906 -2.654 1.00 91.38 182 ASP A N 1
ATOM 1403 C CA . ASP A 1 182 ? 18.126 -6.635 -3.030 1.00 91.38 182 ASP A CA 1
ATOM 1404 C C . ASP A 1 182 ? 18.276 -5.149 -3.391 1.00 91.38 182 ASP A C 1
ATOM 1406 O O . ASP A 1 182 ? 17.317 -4.478 -3.761 1.00 91.38 182 ASP A O 1
ATOM 1410 N N . ARG A 1 183 ? 19.461 -4.589 -3.186 1.00 90.94 183 ARG A N 1
ATOM 14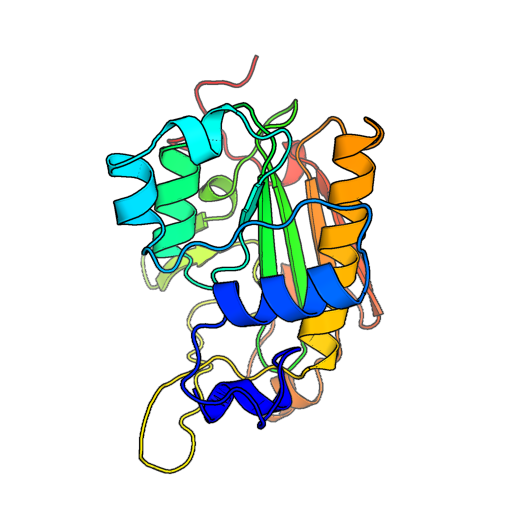11 C CA . ARG A 1 183 ? 19.794 -3.202 -3.514 1.00 90.94 183 ARG A CA 1
ATOM 1412 C C . ARG A 1 183 ? 20.852 -3.080 -4.593 1.00 90.94 183 ARG A C 1
ATOM 1414 O O . ARG A 1 183 ? 21.110 -1.962 -5.017 1.00 90.94 183 ARG A O 1
ATOM 1421 N N . THR A 1 184 ? 21.435 -4.189 -5.044 1.00 90.44 184 THR A N 1
ATOM 1422 C CA . THR A 1 184 ? 22.530 -4.166 -6.012 1.00 90.44 184 THR A CA 1
ATOM 1423 C C . THR A 1 184 ? 22.152 -3.437 -7.300 1.00 90.44 184 THR A C 1
ATOM 1425 O O . THR A 1 184 ? 22.897 -2.553 -7.711 1.00 90.44 184 THR A O 1
ATOM 1428 N N . GLU A 1 185 ? 20.999 -3.729 -7.916 1.00 89.00 185 GLU A N 1
ATOM 1429 C CA . GLU A 1 185 ? 20.564 -3.026 -9.139 1.00 89.00 185 GLU A CA 1
ATOM 1430 C C . GLU A 1 185 ? 20.304 -1.535 -8.876 1.00 89.00 185 GLU A C 1
ATOM 1432 O O . GLU A 1 185 ? 20.720 -0.678 -9.652 1.00 89.00 185 GLU A O 1
ATOM 1437 N N . PHE A 1 186 ? 19.654 -1.230 -7.754 1.00 91.94 186 PHE A N 1
ATOM 1438 C CA . PHE A 1 186 ? 19.316 0.128 -7.346 1.00 91.94 186 PHE A CA 1
ATOM 1439 C C . PHE A 1 186 ? 20.560 1.002 -7.109 1.00 91.94 186 PHE A C 1
ATOM 1441 O O . PHE A 1 186 ? 20.663 2.090 -7.672 1.00 91.94 186 PHE A O 1
ATOM 1448 N N . GLU A 1 187 ? 21.530 0.510 -6.335 1.00 92.25 187 GLU A N 1
ATOM 1449 C CA . GLU A 1 187 ? 22.788 1.216 -6.058 1.00 92.25 187 GLU A CA 1
ATOM 1450 C C . GLU A 1 187 ? 23.676 1.286 -7.314 1.00 92.25 187 GLU A C 1
ATOM 1452 O O . GLU A 1 187 ? 24.282 2.322 -7.579 1.00 92.25 187 GLU A O 1
ATOM 1457 N N . SER A 1 188 ? 23.700 0.233 -8.144 1.00 92.38 188 SER A N 1
ATOM 1458 C CA . SER A 1 188 ? 24.447 0.231 -9.418 1.00 92.38 188 SER A CA 1
ATOM 1459 C C . SER A 1 188 ? 23.895 1.239 -10.429 1.00 92.38 188 SER A C 1
ATOM 1461 O O . SER A 1 188 ? 24.641 1.745 -11.263 1.00 92.38 188 SER A O 1
ATOM 1463 N N . ALA A 1 189 ? 22.600 1.558 -10.351 1.00 90.06 189 ALA A N 1
ATOM 1464 C CA . ALA A 1 189 ? 21.976 2.622 -11.134 1.00 90.06 189 ALA A CA 1
ATOM 1465 C C . ALA A 1 189 ? 22.250 4.035 -10.571 1.00 90.06 189 ALA A C 1
ATOM 1467 O O . ALA A 1 189 ? 21.776 5.016 -11.140 1.00 90.06 189 ALA A O 1
ATOM 1468 N N . GLY A 1 190 ? 23.022 4.151 -9.484 1.00 93.56 190 GLY A N 1
ATOM 1469 C CA . GLY A 1 190 ? 23.421 5.420 -8.872 1.00 93.56 190 GLY A CA 1
ATOM 1470 C C . GLY A 1 190 ? 22.429 5.978 -7.850 1.00 93.56 190 GLY A C 1
ATOM 1471 O O . GLY A 1 190 ? 22.601 7.114 -7.408 1.00 93.56 190 GLY A O 1
ATOM 1472 N N . TYR A 1 191 ? 21.405 5.209 -7.466 1.00 95.00 191 TYR A N 1
ATOM 1473 C CA . TYR A 1 191 ? 20.404 5.650 -6.497 1.00 95.00 191 TYR A CA 1
ATOM 1474 C C . TYR A 1 191 ? 20.815 5.363 -5.048 1.00 95.00 191 TYR A C 1
ATOM 1476 O O . TYR A 1 191 ? 21.577 4.446 -4.745 1.00 95.00 191 TYR A O 1
ATOM 1484 N N . GLN A 1 192 ? 20.265 6.155 -4.131 1.00 95.81 192 GLN A N 1
ATOM 1485 C CA . GLN A 1 192 ? 20.572 6.148 -2.705 1.00 95.81 192 GLN A CA 1
ATOM 1486 C C . GLN A 1 192 ? 19.368 5.710 -1.874 1.00 95.81 192 GLN A C 1
ATOM 1488 O O . GLN A 1 192 ? 18.222 6.079 -2.142 1.00 95.81 192 GLN A O 1
ATOM 1493 N N . LEU A 1 193 ? 19.620 4.905 -0.847 1.00 95.38 193 LEU A N 1
ATOM 1494 C CA . LEU A 1 193 ? 18.584 4.504 0.098 1.00 95.38 193 LEU A CA 1
ATOM 1495 C C . LEU A 1 193 ? 18.313 5.619 1.102 1.00 95.38 193 LEU A C 1
ATOM 1497 O O . LEU A 1 193 ? 19.221 6.351 1.491 1.00 95.38 193 LEU A O 1
ATOM 1501 N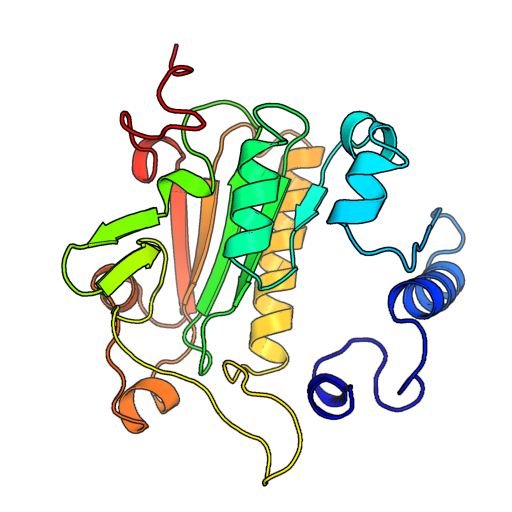 N . SER A 1 194 ? 17.070 5.705 1.566 1.00 95.12 194 SER A N 1
ATOM 1502 C CA . SER A 1 194 ? 16.722 6.525 2.720 1.00 95.12 194 SER A CA 1
ATOM 1503 C C . SER A 1 194 ? 17.392 5.981 3.983 1.00 95.12 194 SER A C 1
ATOM 1505 O O . SER A 1 194 ? 17.841 4.831 4.035 1.00 95.12 194 SER A O 1
ATOM 1507 N N . GLU A 1 195 ? 17.401 6.780 5.049 1.00 94.19 195 GLU A N 1
ATOM 1508 C CA . GLU A 1 195 ? 17.878 6.326 6.356 1.00 94.19 195 GLU A CA 1
ATOM 1509 C C . GLU A 1 195 ? 17.137 5.064 6.833 1.00 94.19 195 GLU A C 1
ATOM 1511 O O . GLU A 1 195 ? 17.740 4.138 7.372 1.00 94.19 195 GLU A O 1
ATOM 1516 N N . ARG A 1 196 ? 15.824 4.978 6.589 1.00 93.56 196 ARG A N 1
ATOM 1517 C CA . ARG A 1 196 ? 15.050 3.774 6.905 1.00 93.56 196 ARG A CA 1
ATOM 1518 C C . ARG A 1 196 ? 15.477 2.595 6.025 1.00 93.56 196 ARG A C 1
ATOM 1520 O O . ARG A 1 196 ? 15.695 1.499 6.540 1.00 93.56 196 ARG A O 1
ATOM 1527 N N . GLY A 1 197 ? 15.618 2.823 4.718 1.00 93.31 197 GLY A N 1
ATOM 1528 C CA . GLY A 1 197 ? 15.991 1.796 3.744 1.00 93.31 197 GLY A CA 1
ATOM 1529 C C . GLY A 1 197 ? 17.390 1.212 3.950 1.00 93.31 197 GLY A C 1
ATOM 1530 O O . GLY A 1 197 ? 17.613 0.055 3.590 1.00 93.31 197 GLY A O 1
ATOM 1531 N N . SER A 1 198 ? 18.315 1.978 4.541 1.00 93.81 198 SER A N 1
ATOM 1532 C CA . SER A 1 198 ? 19.689 1.547 4.833 1.00 93.81 198 SER A CA 1
ATOM 1533 C C . SER A 1 198 ? 19.828 0.759 6.142 1.00 93.81 198 SER A C 1
ATOM 1535 O O . SER A 1 198 ? 20.739 -0.060 6.267 1.00 93.81 198 SER A O 1
ATOM 1537 N N . ARG A 1 199 ? 18.916 0.955 7.104 1.00 93.19 199 ARG A N 1
ATOM 1538 C CA . ARG A 1 199 ? 18.912 0.241 8.396 1.00 93.19 199 ARG A CA 1
ATOM 1539 C C . ARG A 1 199 ? 18.450 -1.214 8.282 1.00 93.19 199 ARG A C 1
ATOM 1541 O O . ARG A 1 199 ? 18.848 -2.048 9.094 1.00 93.19 199 ARG A O 1
ATOM 1548 N N . ILE A 1 200 ? 17.610 -1.527 7.297 1.00 91.81 200 ILE A N 1
ATOM 1549 C CA . ILE A 1 200 ? 17.036 -2.866 7.121 1.00 91.81 200 ILE A CA 1
ATOM 1550 C C . ILE A 1 200 ? 17.902 -3.651 6.134 1.00 91.81 200 ILE A C 1
ATOM 1552 O O . ILE A 1 200 ? 18.142 -3.218 5.009 1.00 91.81 200 ILE A O 1
ATOM 1556 N N . LYS A 1 201 ? 18.373 -4.828 6.552 1.00 91.50 201 LYS A N 1
ATOM 1557 C CA . LYS A 1 201 ? 19.194 -5.707 5.708 1.00 91.50 201 LYS A CA 1
ATOM 1558 C C . LYS A 1 201 ? 18.349 -6.402 4.637 1.00 91.50 201 LYS A C 1
ATOM 1560 O O . LYS A 1 201 ? 17.163 -6.649 4.848 1.00 91.50 201 LYS A O 1
ATOM 1565 N N . HIS A 1 202 ? 18.980 -6.774 3.522 1.00 91.62 202 HIS A N 1
ATOM 1566 C CA . HIS A 1 202 ? 18.377 -7.640 2.503 1.00 91.62 202 HIS A CA 1
ATOM 1567 C C . HIS A 1 202 ? 17.755 -8.897 3.132 1.00 91.62 202 HIS A C 1
ATOM 1569 O O . HIS A 1 202 ? 18.341 -9.495 4.035 1.00 91.62 202 HIS A O 1
ATOM 1575 N N . GLY A 1 203 ? 16.559 -9.278 2.675 1.00 90.25 203 GLY A N 1
ATOM 1576 C CA . GLY A 1 203 ? 15.799 -10.402 3.229 1.00 90.25 203 GLY A CA 1
ATOM 1577 C C . GLY A 1 203 ? 15.084 -10.080 4.543 1.00 90.25 203 GLY A C 1
ATOM 1578 O O . GLY A 1 203 ? 14.205 -10.834 4.953 1.00 90.25 203 GLY A O 1
ATOM 1579 N N . GLY A 1 204 ? 15.400 -8.944 5.168 1.00 93.94 204 GLY A N 1
ATOM 1580 C CA . GLY A 1 204 ? 14.773 -8.479 6.392 1.00 93.94 204 GLY A CA 1
ATOM 1581 C C . GLY A 1 204 ? 13.303 -8.107 6.214 1.00 93.94 204 GLY A C 1
ATOM 1582 O O . GLY A 1 204 ? 12.832 -7.767 5.123 1.00 93.94 204 GLY A O 1
ATOM 1583 N N . ARG A 1 205 ? 12.595 -8.146 7.340 1.00 94.88 205 ARG A N 1
ATOM 1584 C CA . ARG A 1 205 ? 11.217 -7.693 7.494 1.00 94.88 205 ARG A CA 1
ATOM 1585 C C . ARG A 1 205 ? 11.175 -6.712 8.657 1.00 94.88 205 ARG A C 1
ATOM 1587 O O . ARG A 1 205 ? 11.721 -7.000 9.717 1.00 94.88 205 ARG A O 1
ATOM 1594 N N . ASP A 1 206 ? 10.555 -5.568 8.434 1.00 95.81 206 ASP A N 1
ATOM 1595 C CA . ASP A 1 206 ? 10.369 -4.503 9.412 1.00 95.81 206 ASP A CA 1
ATOM 1596 C C . ASP A 1 206 ? 8.878 -4.336 9.703 1.00 95.81 206 ASP A C 1
ATOM 1598 O O . ASP A 1 206 ? 8.040 -4.443 8.803 1.00 95.81 206 ASP A O 1
ATOM 1602 N N . VAL A 1 207 ? 8.550 -4.102 10.969 1.00 97.00 207 VAL A N 1
ATOM 1603 C CA . VAL A 1 207 ? 7.174 -3.952 11.441 1.00 97.00 207 VAL A CA 1
ATOM 1604 C C . VAL A 1 207 ? 7.127 -2.750 12.365 1.00 97.00 207 VAL A C 1
ATOM 1606 O O . VAL A 1 207 ? 7.634 -2.794 13.484 1.00 97.00 207 VAL A O 1
ATOM 1609 N N . LEU A 1 208 ? 6.498 -1.674 11.901 1.00 96.75 208 LEU A N 1
ATOM 1610 C CA . LEU A 1 208 ? 6.300 -0.468 12.694 1.00 96.75 208 LEU A CA 1
ATOM 1611 C C . LEU A 1 208 ? 4.866 -0.423 13.205 1.00 96.75 208 LEU A C 1
ATOM 1613 O O . LEU A 1 208 ? 3.915 -0.489 12.428 1.00 96.75 208 LEU A O 1
ATOM 1617 N N . THR A 1 209 ? 4.705 -0.268 14.514 1.00 96.44 209 THR A N 1
ATOM 1618 C CA . THR A 1 209 ? 3.384 -0.062 15.119 1.00 96.44 209 THR A CA 1
ATOM 1619 C C . THR A 1 209 ? 2.863 1.341 14.815 1.00 96.44 209 THR A C 1
ATOM 1621 O O . THR A 1 209 ? 3.650 2.263 14.583 1.00 96.44 209 THR A O 1
ATOM 1624 N N . GLY A 1 210 ? 1.546 1.530 14.902 1.00 93.00 210 GLY A N 1
ATOM 1625 C CA . GLY A 1 210 ? 0.894 2.836 14.789 1.00 93.00 210 GLY A CA 1
ATOM 1626 C C . GLY A 1 210 ? 1.563 3.918 15.630 1.00 93.00 210 GLY A C 1
ATOM 1627 O O . GLY A 1 210 ? 1.802 5.021 15.150 1.00 93.00 210 GLY A O 1
ATOM 1628 N N . ARG A 1 211 ? 1.978 3.583 16.857 1.00 92.94 211 ARG A N 1
ATOM 1629 C CA . ARG A 1 211 ? 2.675 4.510 17.764 1.00 92.94 211 ARG A CA 1
ATOM 1630 C C . ARG A 1 211 ? 4.013 4.996 17.203 1.00 92.94 211 ARG A C 1
ATOM 1632 O O . ARG A 1 211 ? 4.388 6.134 17.449 1.00 92.94 211 ARG A O 1
ATOM 1639 N N . THR A 1 212 ? 4.706 4.159 16.434 1.00 94.56 212 THR A N 1
ATOM 1640 C CA . THR A 1 212 ? 6.024 4.461 15.865 1.00 94.56 212 THR A CA 1
ATOM 1641 C C . THR A 1 212 ? 5.945 5.412 14.672 1.00 94.56 212 THR A C 1
ATOM 1643 O O . THR A 1 212 ? 6.799 6.282 14.538 1.00 94.56 212 THR A O 1
ATOM 1646 N N . PHE A 1 213 ? 4.944 5.258 13.798 1.00 94.69 213 PHE A N 1
ATOM 1647 C CA . PHE A 1 213 ? 4.830 6.077 12.581 1.00 94.69 213 PHE A CA 1
ATOM 1648 C C . PHE A 1 213 ? 3.761 7.174 12.657 1.00 94.69 213 PHE A C 1
ATOM 1650 O O . PHE A 1 213 ? 3.691 8.015 11.759 1.00 94.69 213 PHE A O 1
ATOM 1657 N N . SER A 1 214 ? 2.911 7.179 13.689 1.00 94.88 214 SER A N 1
ATOM 1658 C CA . SER A 1 214 ? 1.890 8.216 13.866 1.00 94.88 214 SER A CA 1
ATOM 1659 C C . SER A 1 214 ? 2.499 9.607 14.047 1.00 94.88 214 SER A C 1
ATOM 1661 O O . SER A 1 214 ? 3.608 9.767 14.551 1.00 94.88 214 SER A O 1
ATOM 1663 N N . SER A 1 215 ? 1.739 10.626 13.650 1.00 92.12 215 SER A N 1
ATOM 1664 C CA . SER A 1 215 ? 2.066 12.029 13.902 1.00 92.12 215 SER A CA 1
ATOM 1665 C C . SER A 1 215 ? 0.898 12.705 14.613 1.00 92.12 215 SER A C 1
ATOM 1667 O O . SER A 1 215 ? -0.247 12.575 14.169 1.00 92.12 215 SER A O 1
ATOM 1669 N N . GLN A 1 216 ? 1.193 13.441 15.689 1.00 88.50 216 GLN A N 1
ATOM 1670 C CA . GLN A 1 216 ? 0.206 14.254 16.413 1.00 88.50 216 GLN A CA 1
ATOM 1671 C C . GLN A 1 216 ? -0.317 15.414 15.559 1.00 88.50 216 GLN A C 1
ATOM 1673 O O . GLN A 1 216 ? -1.471 15.811 15.671 1.00 88.50 216 GLN A O 1
ATOM 1678 N N . GLU A 1 217 ? 0.503 15.902 14.631 1.00 90.62 217 GLU A N 1
ATOM 1679 C CA . GLU A 1 217 ? 0.154 16.981 13.702 1.00 90.62 217 GLU A CA 1
ATOM 1680 C C . GLU A 1 217 ? -0.623 16.475 12.475 1.00 90.62 217 GLU A C 1
AT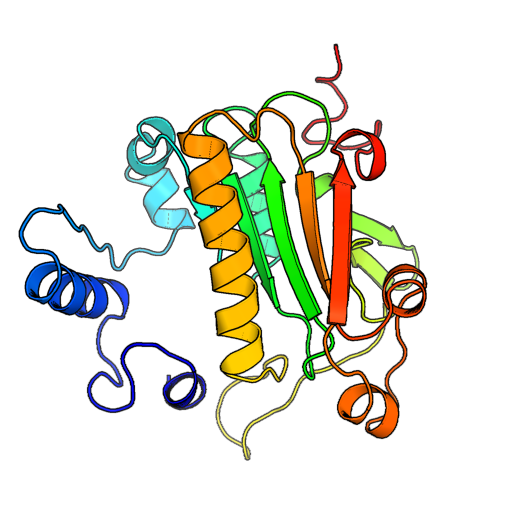OM 1682 O O . GLU A 1 217 ? -0.925 17.229 11.546 1.00 90.62 217 GLU A O 1
ATOM 1687 N N . CYS A 1 218 ? -0.945 15.177 12.425 1.00 92.88 218 CYS A N 1
ATOM 1688 C CA . CYS A 1 218 ? -1.679 14.613 11.307 1.00 92.88 218 CYS A CA 1
ATOM 1689 C C . CYS A 1 218 ? -3.092 15.206 11.233 1.00 92.88 218 CYS A C 1
ATOM 1691 O O . CYS A 1 218 ? -3.953 14.908 12.056 1.00 92.88 218 CYS A O 1
ATOM 1693 N N . LYS A 1 219 ? -3.375 15.947 10.161 1.00 91.06 219 LYS A N 1
ATOM 1694 C CA . LYS A 1 219 ? -4.688 16.571 9.907 1.00 91.06 219 LYS A CA 1
ATOM 1695 C C . LYS A 1 219 ? -5.845 15.572 9.734 1.00 91.06 219 LYS A C 1
ATOM 1697 O O . LYS A 1 219 ? -6.995 15.987 9.655 1.00 91.06 219 LYS A O 1
ATOM 1702 N N . VAL A 1 220 ? -5.549 14.272 9.631 1.00 92.69 220 VAL A N 1
ATOM 1703 C CA . VAL A 1 220 ? -6.541 13.206 9.408 1.00 92.69 220 VAL A CA 1
ATOM 1704 C C . VAL A 1 220 ? -6.866 12.451 10.692 1.00 92.69 220 VAL A C 1
ATOM 1706 O O . VAL A 1 220 ? -8.038 12.287 11.020 1.00 92.69 220 VAL A O 1
ATOM 1709 N N . CYS A 1 221 ? -5.848 11.997 11.431 1.00 91.50 221 CYS A N 1
ATOM 1710 C CA . CYS A 1 221 ? -6.043 11.186 12.639 1.00 91.50 221 CYS A CA 1
ATOM 1711 C C . CYS A 1 221 ? -5.421 11.776 13.917 1.00 91.50 221 CYS A C 1
ATOM 1713 O O . CYS A 1 221 ? -5.596 11.189 14.980 1.00 91.50 221 CYS A O 1
ATOM 1715 N N . GLY A 1 222 ? -4.705 12.903 13.842 1.00 83.19 222 GLY A N 1
ATOM 1716 C CA . GLY A 1 222 ? -3.997 13.513 14.978 1.00 83.19 222 GLY A CA 1
ATOM 1717 C C . GLY A 1 222 ? -4.934 14.000 16.084 1.00 83.19 222 GLY A C 1
ATOM 1718 O O . GLY A 1 222 ? -4.658 13.803 17.258 1.00 83.19 222 GLY A O 1
ATOM 1719 N N . HIS A 1 223 ? -6.115 14.511 15.725 1.00 67.75 223 HIS A N 1
ATOM 1720 C CA . HIS A 1 223 ? -7.141 14.941 16.689 1.00 67.75 223 HIS A CA 1
ATOM 1721 C C . HIS A 1 223 ? -7.973 13.791 17.290 1.00 67.75 223 HIS A C 1
ATOM 1723 O O . HIS A 1 223 ? -8.960 14.048 17.971 1.00 67.75 223 HIS A O 1
ATOM 1729 N N . ARG A 1 224 ? -7.644 12.529 16.983 1.00 58.97 224 ARG A N 1
ATOM 1730 C CA . ARG A 1 224 ? -8.410 11.342 17.407 1.00 58.97 224 ARG A CA 1
ATOM 1731 C C . ARG A 1 224 ? -7.601 10.373 18.269 1.00 58.97 224 ARG A C 1
ATOM 1733 O O . ARG A 1 224 ? -7.984 9.211 18.388 1.00 58.97 224 ARG A O 1
ATOM 1740 N N . GLN A 1 225 ? -6.482 10.817 18.835 1.00 49.22 225 GLN A N 1
ATOM 1741 C CA . GLN A 1 225 ? -5.817 10.017 19.859 1.00 49.22 225 GLN A CA 1
ATOM 1742 C C . GLN A 1 225 ? -6.648 10.077 21.152 1.00 49.22 225 GLN A C 1
ATOM 1744 O O . GLN A 1 225 ? -7.172 11.151 21.451 1.00 49.22 225 GLN A O 1
ATOM 1749 N N . PRO A 1 226 ? -6.853 8.943 21.845 1.00 44.56 226 PRO A N 1
ATOM 1750 C CA . PRO A 1 226 ? -7.550 8.930 23.128 1.00 44.56 226 PRO A CA 1
ATOM 1751 C C . PRO A 1 226 ? -6.838 9.796 24.171 1.00 44.56 226 PRO A C 1
ATOM 1753 O O . PRO A 1 226 ? -5.589 9.892 24.107 1.00 44.56 226 PRO A O 1
#

Secondary structure (DSSP, 8-state):
-GGGTTTSTT-GGGTTS-HHHHHHHHHHHH-TTS------S-HHHHHHH-THHHHT-S-EEE----HHH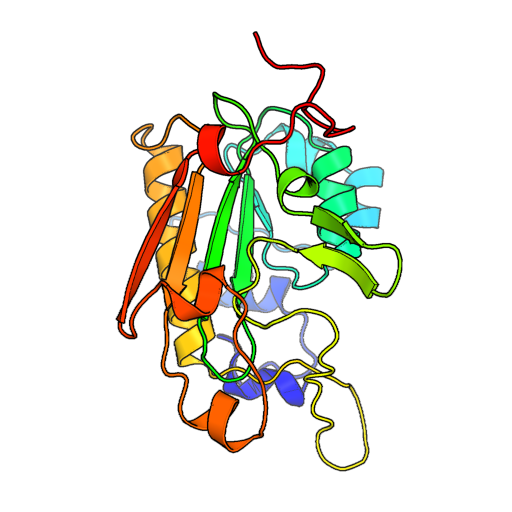HHHHHHHS-SSSPEEEEEE-GGGSEEEEEEESSBSS--GGGGEEEETTTEEEETT-SBPTT----EE-TTSS-EE----HHHHHHHHHHHHHHHHHHHTTS--B-EEEEEE---HHHHHTT--B-HHHHHSPTT-EEEEEHHHH--TT-TTTGGG--